Protein AF-A0A952TFK3-F1 (afdb_monomer)

Sequence (343 aa):
MLIKKGKDSRKNGKSVQRYQCKACGQQFTSASLTDNHFHKPELLQEIFLRYTSGYSVSRLSQELGICKNTALSMIEYLADKCRTYHFDLLDSGFLTTDKIHFDEMETFEHSKVYPVSVGIAYDARYKRIIDIRVAEIKIKGALKKKVIADCNGVLPVKIASRPNNSPTMLVELMKSVKKSLIPSGLLFSDDKPAYITVVATCLPPTVRFVQELSKINLKDSKDRQGLGRFRSVCAYLRTYTGTMGRRKLNTAKTMKSLSEHFYLMIARYNKYDLNEVLKHGIVQGDFYEDEWTKRKQLKQLKQLLAVITYPQFLKKQQRIQKLKATWQKKKALLAVSKTKKVA

Radius of gyration: 30.43 Å; Cα contacts (8 Å, |Δi|>4): 439; chains: 1; bounding box: 94×53×99 Å

Solvent-accessible surface area (backbone atoms only — not comparable to full-atom values): 19283 Å² total; per-residue (Å²): 112,76,42,83,66,60,67,46,82,41,98,84,74,53,70,42,55,26,34,27,38,69,88,79,63,53,72,47,36,68,66,71,76,43,95,66,90,49,100,62,62,78,50,53,61,56,49,53,56,44,40,59,62,30,44,41,64,67,56,51,15,65,76,70,73,47,54,54,65,58,52,47,55,51,50,52,51,49,14,51,33,33,42,52,50,49,50,53,36,42,76,72,42,73,57,51,40,55,36,40,37,38,52,72,47,80,52,50,44,83,42,78,71,39,26,26,38,34,41,39,34,32,30,70,76,84,63,34,67,70,49,76,45,70,22,49,34,55,62,58,69,72,62,40,55,49,49,18,63,77,42,83,72,40,63,57,65,81,55,64,69,46,57,72,38,49,67,62,40,50,55,58,50,39,54,53,46,53,56,23,42,44,66,80,14,41,39,36,31,60,70,50,76,69,51,58,59,53,47,66,73,66,42,64,89,62,40,46,75,46,64,46,73,85,79,72,67,76,87,76,61,87,66,79,56,87,56,51,65,59,54,49,51,56,48,48,47,49,65,22,37,35,60,68,41,98,53,93,82,43,86,58,38,46,69,67,50,48,50,37,49,47,28,42,42,40,35,61,69,54,61,56,56,64,68,44,40,73,63,72,78,66,87,91,65,61,64,61,60,54,51,48,50,51,49,50,50,51,50,52,50,50,52,52,48,47,67,64,47,47,61,56,52,50,55,51,50,52,52,52,50,52,50,51,54,53,50,51,52,52,53,50,53,52,51,56,56,54,56,66,73,78,110

Secondary structure (DSSP, 8-state):
-EEEEEEEEPTTS-EEEEEEETTT--EEEGGGSS---SS-TTHHHHHHHHHTTT--HHHHHHHHT--HHHHHHHHHHHHHHHHHHHHHHHHTTTT-EEEEEEEEEEEESSSTTSEEEEEEEEETTTTEEEEEEEEE----HHHHHHHHHHTTTS--HHHHT----HHHHHHHHHHHHHHHEEEEEEEEEES-HHHHHHHHHHS-TTSEEEEEPS---TTT-----TTHHHHHHHHHHHHH-GGGSS-TT----SHHHHHHHHHHHHHHHTT--HHHHHHT------HHHHHHHHHHHHHHHHHHHHHHHHHHHHHHHHHHHHHHHHHHHHHHHHHHHHHTT--

Nearest PDB structures (foldseek):
  6ozp-assembly1_A  TM=4.144E-01  e=1.600E-02  Mus musculus
  4xpu-assembly1_A  TM=3.419E-01  e=4.604E-02  Escherichia coli S88
  4d1q-assembly1_H-2  TM=4.448E-01  e=5.036E-01  Musca domestica
  8sjd-assembly1_D  TM=3.313E-01  e=5.951E-01  Musca domestica
  7o80-assembly1_By  TM=3.166E-01  e=2.987E+00  Oryctolagus cuniculus

Mean predicted aligned error: 12.34 Å

pLDDT: mean 84.86, std 13.65, range [43.62, 98.19]

Foldseek 3Di:
DKDFDDWDQDPVRDTWTWIADPPPRDIDTPVNVPPCVDPCVVCLVVLLVQLLQQDFLVRSCVVVVHDSVVSVVSLLVLLVLLVVVLVVCLQVLVLAAQEKEKDWDWFAQLDPLFIKIKIWIAHPPLGATLDIFIGTAADDDPVQVVCCVVVVNDHPPVRVPIDHCVLVRLLVVLVSVQSHHDLQGEYEYAPDPVVVVSCPVRHDPNYHYDHDYPDDPPPDDPDPPPCPSVVVVVVSCCNRNNLRDPDSPRPPRDSSSSSSSVSSNSCVSLVPDSVCSVVPDDPPDRPSVVVVVVVVVVVVVVVVVCVVCVVVVVVVVVVVVVVVVVVVVVVVVVVVVVVVVVD

Structure (mmCIF, N/CA/C/O backbone):
data_AF-A0A952TFK3-F1
#
_entry.id   AF-A0A952TFK3-F1
#
loop_
_atom_site.group_PDB
_atom_site.id
_atom_site.type_symbol
_atom_site.label_atom_id
_atom_site.label_alt_id
_atom_site.label_comp_id
_atom_site.label_asym_id
_atom_site.label_entity_id
_atom_site.label_seq_id
_atom_site.pdbx_PDB_ins_code
_atom_site.Cartn_x
_atom_site.Cartn_y
_atom_site.Cartn_z
_atom_site.occupancy
_atom_site.B_iso_or_equiv
_atom_site.auth_seq_id
_atom_site.auth_comp_id
_atom_site.auth_asym_id
_atom_site.auth_atom_id
_atom_site.pdbx_PDB_model_num
ATOM 1 N N . MET A 1 1 ? -3.972 -18.186 39.369 1.00 74.44 1 MET A N 1
ATOM 2 C CA . MET A 1 1 ? -4.609 -17.628 40.589 1.00 74.44 1 MET A CA 1
ATOM 3 C C . MET A 1 1 ? -4.256 -16.141 40.699 1.00 74.44 1 MET A C 1
ATOM 5 O O . MET A 1 1 ? -3.098 -15.802 40.473 1.00 74.44 1 MET A O 1
ATOM 9 N N . LEU A 1 2 ? -5.224 -15.263 40.984 1.00 84.25 2 LEU A N 1
ATOM 10 C CA . LEU A 1 2 ? -5.050 -13.798 41.003 1.00 84.25 2 LEU A CA 1
ATOM 11 C C . LEU A 1 2 ? -5.233 -13.242 42.421 1.00 84.25 2 LEU A C 1
ATOM 13 O O . LEU A 1 2 ? -6.122 -13.696 43.136 1.00 84.25 2 LEU A O 1
ATOM 17 N N . ILE A 1 3 ? -4.417 -12.262 42.822 1.00 90.50 3 ILE A N 1
ATOM 18 C CA . ILE A 1 3 ? -4.531 -11.563 44.116 1.00 90.50 3 ILE A CA 1
ATOM 19 C C . ILE A 1 3 ? -5.009 -10.129 43.872 1.00 90.50 3 ILE A C 1
ATOM 21 O O . ILE A 1 3 ? -4.460 -9.440 43.016 1.00 90.50 3 ILE A O 1
ATOM 25 N N . LYS A 1 4 ? -5.999 -9.651 44.633 1.00 90.38 4 LYS A N 1
ATOM 26 C CA . LYS A 1 4 ? -6.399 -8.233 44.639 1.00 90.38 4 LYS A CA 1
ATOM 27 C C . LYS A 1 4 ? -5.351 -7.410 45.408 1.00 90.38 4 LYS A C 1
ATOM 29 O O . LYS A 1 4 ? -5.114 -7.673 46.580 1.00 90.38 4 LYS A O 1
ATOM 34 N N . LYS A 1 5 ? -4.727 -6.420 44.758 1.00 88.25 5 LYS A N 1
ATOM 35 C CA . LYS A 1 5 ? -3.600 -5.611 45.278 1.00 88.25 5 LYS A CA 1
ATOM 36 C C . LYS A 1 5 ? -3.949 -4.114 45.319 1.00 88.25 5 LYS A C 1
ATOM 38 O O . LYS A 1 5 ? -3.259 -3.281 44.744 1.00 88.25 5 LYS A O 1
ATOM 43 N N . GLY A 1 6 ? -5.051 -3.776 45.990 1.00 88.75 6 GLY A N 1
ATOM 44 C CA . GLY A 1 6 ? -5.517 -2.389 46.125 1.00 88.75 6 GLY A CA 1
ATOM 45 C C . GLY A 1 6 ? -6.230 -1.843 44.882 1.00 88.75 6 GLY A C 1
ATOM 46 O O . GLY A 1 6 ? -6.653 -2.605 44.009 1.00 88.75 6 GLY A O 1
ATOM 47 N N . LYS A 1 7 ? -6.417 -0.521 44.819 1.00 88.31 7 LYS A N 1
ATOM 48 C CA . LYS A 1 7 ? -7.130 0.160 43.729 1.00 88.31 7 LYS A CA 1
ATOM 49 C C . LYS A 1 7 ? -6.327 1.349 43.205 1.00 88.31 7 LYS A C 1
ATOM 51 O O . LYS A 1 7 ? -5.676 2.035 43.982 1.00 88.31 7 LYS A O 1
ATOM 56 N N . ASP A 1 8 ? -6.438 1.601 41.907 1.00 82.81 8 ASP A N 1
ATOM 57 C CA . ASP A 1 8 ? -5.878 2.769 41.232 1.00 82.81 8 ASP A CA 1
ATOM 58 C C . ASP A 1 8 ? -6.927 3.859 41.048 1.00 82.81 8 ASP A C 1
ATOM 60 O O . ASP A 1 8 ? -8.019 3.599 40.536 1.00 82.81 8 ASP A O 1
ATOM 64 N N . SER A 1 9 ? -6.582 5.091 41.417 1.00 84.44 9 SER A N 1
ATOM 65 C CA . SER A 1 9 ? -7.420 6.265 41.175 1.00 84.44 9 SER A CA 1
ATOM 66 C C . SER A 1 9 ? -7.264 6.739 39.732 1.00 84.44 9 SER A C 1
ATOM 68 O O . SER A 1 9 ? -6.170 7.081 39.285 1.00 84.44 9 SER A O 1
ATOM 70 N N . ARG A 1 10 ? -8.365 6.767 38.975 1.00 76.81 10 ARG A N 1
ATOM 71 C CA . ARG A 1 10 ? -8.397 7.322 37.614 1.00 76.81 10 ARG A CA 1
ATOM 72 C C . ARG A 1 10 ? -8.757 8.808 37.649 1.00 76.81 10 ARG A C 1
ATOM 74 O O . ARG A 1 10 ? -9.452 9.270 38.548 1.00 76.81 10 ARG A O 1
ATOM 81 N N . LYS A 1 11 ? -8.387 9.537 36.589 1.00 73.56 11 LYS A N 1
ATOM 82 C CA . LYS A 1 11 ? -8.756 10.956 36.391 1.00 73.56 11 LYS A CA 1
ATOM 83 C C . LYS A 1 11 ? -10.270 11.221 36.384 1.00 73.56 11 LYS A C 1
ATOM 85 O O . LYS A 1 11 ? -10.680 12.343 36.627 1.00 73.56 11 LYS A O 1
ATOM 90 N N . ASN A 1 12 ? -11.096 10.207 36.118 1.00 76.56 12 ASN A N 1
ATOM 91 C CA . ASN A 1 12 ? -12.560 10.302 36.168 1.00 76.56 12 ASN A CA 1
ATOM 92 C C . ASN A 1 12 ? -13.145 10.009 37.568 1.00 76.56 12 ASN A C 1
ATOM 94 O O . ASN A 1 12 ? -14.342 9.757 37.680 1.00 76.56 12 ASN A O 1
ATOM 98 N N . GLY A 1 13 ? -12.310 9.956 38.613 1.00 77.44 13 GLY A N 1
ATOM 99 C CA . GLY A 1 13 ? -12.714 9.718 40.004 1.00 77.44 13 GLY A CA 1
ATOM 100 C C . GLY A 1 13 ? -13.094 8.270 40.330 1.00 77.44 13 GLY A C 1
ATOM 101 O O . GLY A 1 13 ? -13.250 7.922 41.497 1.00 77.44 13 GLY A O 1
ATOM 102 N N . LYS A 1 14 ? -13.213 7.390 39.328 1.00 80.62 14 LYS A N 1
ATOM 103 C CA . LYS A 1 14 ? -13.548 5.980 39.545 1.00 80.62 14 LYS A CA 1
ATOM 104 C C . LYS A 1 14 ? -12.290 5.188 39.890 1.00 80.62 14 LYS A C 1
ATOM 106 O O . LYS A 1 14 ? -11.293 5.232 39.169 1.00 80.62 14 LYS A O 1
ATOM 111 N N . SER A 1 15 ? -12.344 4.436 40.985 1.00 85.62 15 SER A N 1
ATOM 112 C CA . SER A 1 15 ? -11.255 3.542 41.375 1.00 85.62 15 SER A CA 1
ATOM 113 C C . SER A 1 15 ? -11.312 2.240 40.567 1.00 85.62 15 SER A C 1
ATOM 115 O O . SER A 1 15 ? -12.378 1.649 40.395 1.00 85.62 15 SER A O 1
ATOM 117 N N . VAL A 1 16 ? -10.169 1.791 40.046 1.00 84.62 16 VAL A N 1
ATOM 118 C CA . VAL A 1 16 ? -10.054 0.544 39.274 1.00 84.62 16 VAL A CA 1
ATOM 119 C C . VAL A 1 16 ? -9.281 -0.478 40.094 1.00 84.62 16 VAL A C 1
ATOM 121 O O . VAL A 1 16 ? -8.222 -0.178 40.635 1.00 84.62 16 VAL A O 1
ATOM 124 N N . GLN A 1 17 ? -9.806 -1.698 40.195 1.00 88.44 17 GLN A N 1
ATOM 125 C CA . GLN A 1 17 ? -9.167 -2.770 40.954 1.00 88.44 17 GLN A CA 1
ATOM 126 C C . GLN A 1 17 ? -7.845 -3.195 40.300 1.00 88.44 17 GLN A C 1
ATOM 128 O O . GLN A 1 17 ? -7.819 -3.527 39.109 1.00 88.44 17 GLN A O 1
ATOM 133 N N . ARG A 1 18 ? -6.769 -3.237 41.096 1.00 89.31 18 ARG A N 1
ATOM 134 C CA . ARG A 1 18 ? -5.482 -3.810 40.696 1.00 89.31 18 ARG A CA 1
ATOM 135 C C . ARG A 1 18 ? -5.411 -5.280 41.109 1.00 89.31 18 ARG A C 1
ATOM 137 O O . ARG A 1 18 ? -5.851 -5.663 42.200 1.00 89.31 18 ARG A O 1
ATOM 144 N N . TYR A 1 19 ? -4.854 -6.096 40.232 1.00 90.06 19 TYR A N 1
ATOM 145 C CA . TYR A 1 19 ? -4.633 -7.525 40.378 1.00 90.06 19 TYR A CA 1
ATOM 146 C C . TYR A 1 19 ? -3.144 -7.828 40.245 1.00 90.06 19 TYR A C 1
ATOM 148 O O . TYR A 1 19 ? -2.418 -7.109 39.564 1.00 90.06 19 TYR A O 1
ATOM 156 N N . GLN A 1 20 ? -2.693 -8.903 40.881 1.00 89.50 20 GLN A N 1
ATOM 157 C CA . GLN A 1 20 ? -1.355 -9.448 40.714 1.00 89.50 20 GLN A CA 1
ATOM 158 C C . GLN A 1 20 ? -1.452 -10.928 40.349 1.00 89.50 20 GLN A C 1
ATOM 160 O O . GLN A 1 20 ? -2.167 -11.695 41.004 1.00 89.50 20 GLN A O 1
ATOM 165 N N . CYS A 1 21 ? -0.737 -11.331 39.301 1.00 86.31 21 CYS A N 1
ATOM 166 C CA . CYS A 1 21 ? -0.617 -12.735 38.935 1.00 86.31 21 CYS A CA 1
ATOM 167 C C . CYS A 1 21 ? 0.275 -13.462 39.949 1.00 86.31 21 CYS A C 1
ATOM 169 O O . CYS A 1 21 ? 1.407 -13.039 40.176 1.00 86.31 21 CYS A O 1
ATOM 171 N N . LYS A 1 22 ? -0.196 -14.574 40.534 1.00 88.12 22 LYS A N 1
ATOM 172 C CA . LYS A 1 22 ? 0.637 -15.375 41.452 1.00 88.12 22 LYS A CA 1
ATOM 173 C C . LYS A 1 22 ? 1.822 -16.064 40.764 1.00 88.12 22 LYS A C 1
ATOM 175 O O . LYS A 1 22 ? 2.800 -16.343 41.437 1.00 88.12 22 LYS A O 1
ATOM 180 N N . ALA A 1 23 ? 1.729 -16.348 39.463 1.00 86.25 23 ALA A N 1
ATOM 181 C CA . ALA A 1 23 ? 2.760 -17.095 38.740 1.00 86.25 23 ALA A CA 1
ATOM 182 C C . ALA A 1 23 ? 3.939 -16.209 38.308 1.00 86.25 23 ALA A C 1
ATOM 184 O O . ALA A 1 23 ? 5.086 -16.577 38.514 1.00 86.25 23 ALA A O 1
ATOM 185 N N . CYS A 1 24 ? 3.663 -15.033 37.733 1.00 88.50 24 CYS A N 1
ATOM 186 C CA . CYS A 1 24 ? 4.704 -14.135 37.214 1.00 88.50 24 CYS A CA 1
ATOM 187 C C . CYS A 1 24 ? 4.912 -12.864 38.050 1.00 88.50 24 CYS A C 1
ATOM 189 O O . CYS A 1 24 ? 5.766 -12.047 37.724 1.00 88.50 24 CYS A O 1
ATOM 191 N N . GLY A 1 25 ? 4.100 -12.632 39.086 1.00 87.06 25 GLY A N 1
ATOM 192 C CA . GLY A 1 25 ? 4.200 -11.451 39.945 1.00 87.06 25 GLY A CA 1
ATOM 193 C C . GLY A 1 25 ? 3.794 -10.123 39.292 1.00 87.06 25 GLY A C 1
ATOM 194 O O . GLY A 1 25 ? 3.699 -9.126 40.011 1.00 87.06 25 GLY A O 1
ATOM 195 N N . GLN A 1 26 ? 3.509 -10.084 37.984 1.00 85.31 26 GLN A N 1
ATOM 196 C CA . GLN A 1 26 ? 3.078 -8.865 37.294 1.00 85.31 26 GLN A CA 1
ATOM 197 C C . GLN A 1 26 ? 1.740 -8.351 37.825 1.00 85.31 26 GLN A C 1
ATOM 199 O O . GLN A 1 26 ? 0.819 -9.118 38.128 1.00 85.31 26 GLN A O 1
ATOM 204 N N . GLN A 1 27 ? 1.645 -7.024 37.906 1.00 86.88 27 GLN A N 1
ATOM 205 C CA . GLN A 1 27 ? 0.438 -6.313 38.295 1.00 86.88 27 GLN A CA 1
ATOM 206 C C . GLN A 1 27 ? -0.301 -5.807 37.058 1.00 86.88 27 GLN A C 1
ATOM 208 O O . GLN A 1 27 ? 0.312 -5.303 36.122 1.00 86.88 27 GLN A O 1
ATOM 213 N N . PHE A 1 28 ? -1.622 -5.909 37.073 1.00 83.62 28 PHE A N 1
ATOM 214 C CA . PHE A 1 28 ? -2.489 -5.414 36.010 1.00 83.62 28 PHE A CA 1
ATOM 215 C C . PHE A 1 28 ? -3.813 -4.929 36.600 1.00 83.62 28 PHE A C 1
ATOM 217 O O . PHE A 1 28 ? -4.142 -5.217 37.747 1.00 83.62 28 PHE A O 1
ATOM 224 N N . THR A 1 29 ? -4.592 -4.171 35.841 1.00 81.06 29 THR A N 1
ATOM 225 C CA . THR A 1 29 ? -5.924 -3.713 36.268 1.00 81.06 29 THR A CA 1
ATOM 226 C C . THR A 1 29 ? -7.007 -4.393 35.439 1.00 81.06 29 THR A C 1
ATOM 228 O O . THR A 1 29 ? -6.712 -4.928 34.374 1.00 81.06 29 THR A O 1
ATOM 231 N N . SER A 1 30 ? -8.274 -4.356 35.865 1.00 70.75 30 SER A N 1
ATOM 232 C CA . SER A 1 30 ? -9.374 -4.841 35.006 1.00 70.75 30 SER A CA 1
ATOM 233 C C . SER A 1 30 ? -9.410 -4.130 33.648 1.00 70.75 30 SER A C 1
ATOM 235 O O . SER A 1 30 ? -9.742 -4.738 32.640 1.00 70.75 30 SER A O 1
ATOM 237 N N . ALA A 1 31 ? -8.988 -2.866 33.598 1.00 64.50 31 ALA A N 1
ATOM 238 C CA . ALA A 1 31 ? -8.851 -2.111 32.357 1.00 64.50 31 ALA A CA 1
ATOM 239 C C . ALA A 1 31 ? -7.653 -2.549 31.494 1.00 64.50 31 ALA A C 1
ATOM 241 O O . ALA A 1 31 ? -7.637 -2.272 30.303 1.00 64.50 31 ALA A O 1
ATOM 242 N N . SER A 1 32 ? -6.656 -3.220 32.075 1.00 64.94 32 SER A N 1
ATOM 243 C CA . SER A 1 32 ? -5.553 -3.840 31.328 1.00 64.94 32 SER A CA 1
ATOM 244 C C . SER A 1 32 ? -6.000 -5.109 30.594 1.00 64.94 32 SER A C 1
ATOM 246 O O . SER A 1 32 ? -5.302 -5.562 29.698 1.00 64.94 32 SER A O 1
ATOM 248 N N . LEU A 1 33 ? -7.144 -5.685 30.986 1.00 61.47 33 LEU A N 1
ATOM 249 C CA . LEU A 1 33 ? -7.761 -6.841 30.327 1.00 61.47 33 LEU A CA 1
ATOM 250 C C . LEU A 1 33 ? -8.730 -6.434 29.207 1.00 61.47 33 LEU A C 1
ATOM 252 O O . LEU A 1 33 ? -9.132 -7.273 28.410 1.00 61.47 33 LEU A O 1
ATOM 256 N N . THR A 1 34 ? -9.131 -5.163 29.159 1.00 58.91 34 THR A N 1
ATOM 257 C CA . THR A 1 34 ? -9.926 -4.601 28.063 1.00 58.91 34 THR A CA 1
ATOM 258 C C . THR A 1 34 ? -8.989 -3.975 27.040 1.00 58.91 34 THR A C 1
ATOM 260 O O . THR A 1 34 ? -8.149 -3.164 27.432 1.00 58.91 34 THR A O 1
ATOM 263 N N . ASP A 1 35 ? -9.147 -4.296 25.753 1.00 58.50 35 ASP A N 1
ATOM 264 C CA . ASP A 1 35 ? -8.352 -3.712 24.660 1.00 58.50 35 ASP A CA 1
ATOM 265 C C . ASP A 1 35 ? -8.769 -2.246 24.408 1.00 58.50 35 ASP A C 1
ATOM 267 O O . ASP A 1 35 ? -9.447 -1.901 23.445 1.00 58.50 35 ASP A O 1
ATOM 271 N N . ASN A 1 36 ? -8.427 -1.370 25.353 1.00 64.62 36 AS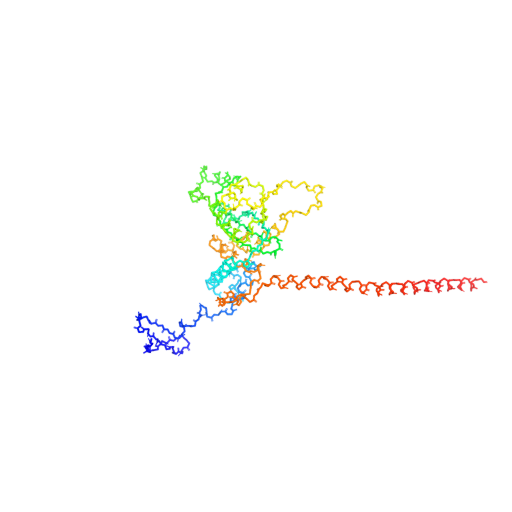N A N 1
ATOM 272 C CA . ASN A 1 36 ? -8.742 0.057 25.345 1.00 64.62 36 ASN A CA 1
ATOM 273 C C . ASN A 1 36 ? -7.519 0.858 24.890 1.00 64.62 36 ASN A C 1
ATOM 275 O O . ASN A 1 36 ? -6.997 1.703 25.620 1.00 64.62 36 ASN A O 1
ATOM 279 N N . HIS A 1 37 ? -7.052 0.567 23.674 1.00 73.12 37 HIS A N 1
ATOM 280 C CA . HIS A 1 37 ? -5.879 1.217 23.085 1.00 73.12 37 HIS A CA 1
ATOM 281 C C . HIS A 1 37 ? -6.060 2.740 22.940 1.00 73.12 37 HIS A C 1
ATOM 283 O O . HIS A 1 37 ? -5.104 3.505 23.052 1.00 73.12 37 HIS A O 1
ATOM 289 N N . PHE A 1 38 ? -7.305 3.192 22.749 1.00 81.12 38 PHE A N 1
ATOM 290 C CA . PHE A 1 38 ? -7.665 4.603 22.634 1.00 81.12 38 PHE A CA 1
ATOM 291 C C . PHE A 1 38 ? -8.847 4.952 23.535 1.00 81.12 38 PHE A C 1
ATOM 293 O O . PHE A 1 38 ? -9.734 4.137 23.764 1.00 81.12 38 PHE A O 1
ATOM 300 N N . HIS A 1 39 ? -8.896 6.205 23.994 1.00 80.56 39 HIS A N 1
ATOM 301 C CA . HIS A 1 39 ? -10.047 6.734 24.734 1.00 80.56 39 HIS A CA 1
ATOM 302 C C . HIS A 1 39 ? -11.313 6.876 23.878 1.00 80.56 39 HIS A C 1
ATOM 304 O O . HIS A 1 39 ? -12.404 6.909 24.436 1.00 80.56 39 HIS A O 1
ATOM 310 N N . LYS A 1 40 ? -11.150 6.994 22.554 1.00 83.94 40 LYS A N 1
ATOM 311 C CA . LYS A 1 40 ? -12.222 7.170 21.566 1.00 83.94 40 LYS A CA 1
ATOM 312 C C . LYS A 1 40 ? -12.075 6.166 20.409 1.00 83.94 40 LYS A C 1
ATOM 314 O O . LYS A 1 40 ? -11.717 6.571 19.299 1.00 83.94 40 LYS A O 1
ATOM 319 N N . PRO A 1 41 ? -12.224 4.851 20.657 1.00 85.56 41 PRO A N 1
ATOM 320 C CA . PRO A 1 41 ? -12.033 3.821 19.633 1.00 85.56 41 PRO A CA 1
ATOM 321 C C . PRO A 1 41 ? -13.029 3.941 18.468 1.00 85.56 41 PRO A C 1
ATOM 323 O O . PRO A 1 41 ? -12.710 3.549 17.350 1.00 85.56 41 PRO A O 1
ATOM 326 N N . GLU A 1 42 ? -14.193 4.553 18.682 1.00 86.19 42 GLU A N 1
ATOM 327 C CA . GLU A 1 42 ? -15.194 4.832 17.650 1.00 86.19 42 GLU A CA 1
ATOM 328 C C . GLU A 1 42 ? -14.657 5.705 16.502 1.00 86.19 42 GLU A C 1
ATOM 330 O O . GLU A 1 42 ? -15.114 5.594 15.366 1.00 86.19 42 GLU A O 1
ATOM 335 N N . LEU A 1 43 ? -13.633 6.530 16.758 1.00 91.75 43 LEU A N 1
ATOM 336 C CA . LEU A 1 43 ? -13.023 7.377 15.729 1.00 91.75 43 LEU A CA 1
ATOM 337 C C . LEU A 1 43 ? -12.148 6.593 14.743 1.00 91.75 43 LEU A C 1
ATOM 339 O O . LEU A 1 43 ? -11.802 7.132 13.694 1.00 91.75 43 LEU A O 1
ATOM 343 N N . LEU A 1 44 ? -11.791 5.338 15.039 1.00 92.44 44 LEU A N 1
ATOM 344 C CA . LEU A 1 44 ? -10.964 4.510 14.154 1.00 92.44 44 LEU A CA 1
ATOM 345 C C . LEU A 1 44 ? -11.608 4.341 12.771 1.00 92.44 44 LEU A C 1
ATOM 347 O O . LEU A 1 44 ? -10.920 4.444 11.756 1.00 92.44 44 LEU A O 1
ATOM 351 N N . GLN A 1 45 ? -12.929 4.158 12.716 1.00 92.31 45 GLN A N 1
ATOM 352 C CA . GLN A 1 45 ? -13.653 4.013 11.453 1.00 92.31 45 GLN A CA 1
ATOM 353 C C . GLN A 1 45 ? -13.633 5.304 10.626 1.00 92.31 45 GLN A C 1
ATOM 355 O O . GLN A 1 45 ? -13.348 5.274 9.428 1.00 92.31 45 GLN A O 1
ATOM 360 N N . GLU A 1 46 ? -13.872 6.447 11.267 1.00 94.50 46 GLU A N 1
ATOM 361 C CA . GLU A 1 46 ? -13.823 7.757 10.611 1.00 94.50 46 GLU A CA 1
ATOM 362 C C . GLU A 1 46 ? -12.415 8.094 10.114 1.00 94.50 46 GLU A C 1
ATOM 364 O O . GLU A 1 46 ? -12.247 8.561 8.985 1.00 94.50 46 GLU A O 1
ATOM 369 N N . ILE A 1 47 ? -11.388 7.810 10.922 1.00 94.75 47 ILE A N 1
ATOM 370 C CA . ILE A 1 47 ? -9.986 7.992 10.533 1.00 94.75 47 ILE A CA 1
ATOM 371 C C . ILE A 1 47 ? -9.661 7.120 9.324 1.00 94.75 47 ILE A C 1
ATOM 373 O O . ILE A 1 47 ? -9.130 7.639 8.343 1.00 94.75 47 ILE A O 1
ATOM 377 N N . PHE A 1 48 ? -10.017 5.833 9.355 1.00 95.94 48 PHE A N 1
ATOM 378 C CA . PHE A 1 48 ? -9.796 4.917 8.239 1.00 95.94 48 PHE A CA 1
ATOM 379 C C . PHE A 1 48 ? -10.423 5.446 6.943 1.00 95.94 48 PHE A C 1
ATOM 381 O O . PHE A 1 48 ? -9.736 5.585 5.928 1.00 95.94 48 PHE A O 1
ATOM 388 N N . LEU A 1 49 ? -11.712 5.801 6.979 1.00 94.94 49 LEU A N 1
ATOM 389 C CA . LEU A 1 49 ? -12.453 6.268 5.806 1.00 94.94 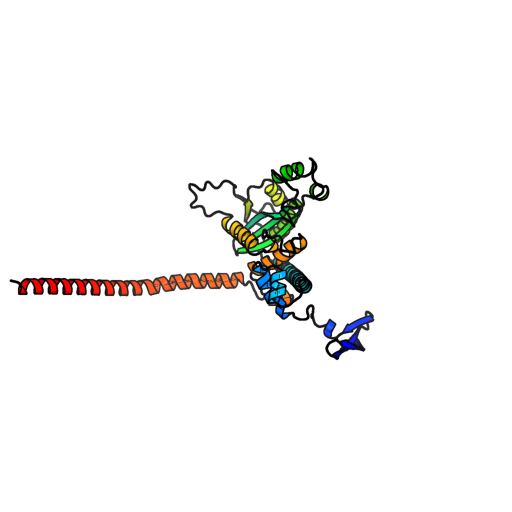49 LEU A CA 1
ATOM 390 C C . LEU A 1 49 ? -11.900 7.580 5.250 1.00 94.94 49 LEU A C 1
ATOM 392 O O . LEU A 1 49 ? -11.665 7.691 4.045 1.00 94.94 49 LEU A O 1
ATOM 396 N N . ARG A 1 50 ? -11.684 8.581 6.106 1.00 94.25 50 ARG A N 1
ATOM 397 C CA . ARG A 1 50 ? -11.242 9.910 5.670 1.00 94.25 50 ARG A CA 1
ATOM 398 C C . ARG A 1 50 ? -9.785 9.890 5.214 1.00 94.25 50 ARG A C 1
ATOM 400 O O . ARG A 1 50 ? -9.472 10.456 4.166 1.00 94.25 50 ARG A O 1
ATOM 407 N N . TYR A 1 51 ? -8.897 9.206 5.940 1.00 92.81 51 TYR A N 1
ATOM 408 C CA . TYR A 1 51 ? -7.477 9.142 5.585 1.00 92.81 51 TYR A CA 1
ATOM 409 C C . TYR A 1 51 ? -7.260 8.447 4.237 1.00 92.81 51 TYR A C 1
ATOM 411 O O . TYR A 1 51 ? -6.607 9.014 3.362 1.00 92.81 51 TYR A O 1
ATOM 419 N N . THR A 1 52 ? -7.925 7.304 4.017 1.00 93.69 52 THR A N 1
ATOM 420 C CA . THR A 1 52 ? -7.916 6.584 2.726 1.00 93.69 52 THR A CA 1
ATOM 421 C C . THR A 1 52 ? -8.716 7.286 1.621 1.00 93.69 52 THR A C 1
ATOM 423 O O . THR A 1 52 ? -8.750 6.816 0.488 1.00 93.69 52 THR A O 1
ATOM 426 N N . SER A 1 53 ? -9.344 8.428 1.920 1.00 91.88 53 SER A N 1
ATOM 427 C CA . SER A 1 53 ? -9.992 9.315 0.945 1.00 91.88 53 SER A CA 1
ATOM 428 C C . SER A 1 53 ? -9.137 10.544 0.600 1.00 91.88 53 SER A C 1
ATOM 430 O O . SER A 1 53 ? -9.624 11.476 -0.038 1.00 91.88 53 SER A O 1
ATOM 432 N N . GLY A 1 54 ? -7.860 10.569 1.000 1.00 88.69 54 GLY A N 1
ATOM 433 C CA . GLY A 1 54 ? -6.918 11.641 0.663 1.00 88.69 54 GLY A CA 1
ATOM 434 C C . GLY A 1 54 ? -6.827 12.771 1.687 1.00 88.69 54 GLY A C 1
ATOM 435 O O . GLY A 1 54 ? -6.201 13.799 1.407 1.00 88.69 54 GLY A O 1
ATOM 436 N N . TYR A 1 55 ? -7.412 12.606 2.876 1.00 89.94 55 TYR A N 1
ATOM 437 C CA . TYR A 1 55 ? -7.302 13.607 3.933 1.00 89.94 55 TYR A CA 1
ATOM 438 C C . TYR A 1 55 ? -5.871 13.722 4.462 1.00 89.94 55 TYR A C 1
ATOM 440 O O . TYR A 1 55 ? -5.140 12.741 4.603 1.00 89.94 55 TYR A O 1
ATOM 448 N N . SER A 1 56 ? -5.474 14.944 4.822 1.00 87.31 56 SER A N 1
ATOM 449 C CA . SER A 1 56 ? -4.254 15.156 5.599 1.00 87.31 56 SER A CA 1
ATOM 450 C C . SER A 1 56 ? -4.517 14.895 7.082 1.00 87.31 56 SER A C 1
ATOM 452 O O . SER A 1 56 ? -5.620 15.122 7.580 1.00 87.31 56 SER A O 1
ATOM 454 N N . VAL A 1 57 ? -3.476 14.506 7.822 1.00 89.44 57 VAL A N 1
ATOM 455 C CA . VAL A 1 57 ? -3.542 14.339 9.287 1.00 89.44 57 VAL A CA 1
ATOM 456 C C . VAL A 1 57 ? -4.014 15.623 9.973 1.00 89.44 57 VAL A C 1
ATOM 458 O O . VAL A 1 57 ? -4.797 15.578 10.918 1.00 89.44 57 VAL A O 1
ATOM 461 N N . SER A 1 58 ? -3.593 16.786 9.463 1.00 88.94 58 SER A N 1
ATOM 462 C CA . SER A 1 58 ? -4.048 18.082 9.977 1.00 88.94 58 SER A CA 1
ATOM 463 C C . SER A 1 58 ? -5.554 18.273 9.791 1.00 88.94 58 SER A C 1
ATOM 465 O O . SER A 1 58 ? -6.217 18.720 10.721 1.00 88.94 58 SER A O 1
ATOM 467 N N . ARG A 1 59 ? -6.100 17.900 8.625 1.00 90.56 59 ARG A N 1
ATOM 468 C CA . ARG A 1 59 ? -7.537 18.003 8.355 1.00 90.56 59 ARG A CA 1
ATOM 469 C C . ARG A 1 59 ? -8.344 17.025 9.208 1.00 90.56 59 ARG A C 1
ATOM 471 O O . ARG A 1 59 ? -9.350 17.433 9.774 1.00 90.56 59 ARG A O 1
ATOM 478 N N . LEU A 1 60 ? -7.869 15.785 9.356 1.00 92.44 60 LEU A N 1
ATOM 479 C CA . LEU A 1 60 ? -8.465 14.798 10.267 1.00 92.44 60 LEU A CA 1
ATOM 480 C C . LEU A 1 60 ? -8.548 15.334 11.695 1.00 92.44 60 LEU A C 1
ATOM 482 O O . LEU A 1 60 ? -9.597 15.274 12.320 1.00 92.44 60 LEU A O 1
ATOM 486 N N . SER A 1 61 ? -7.447 15.903 12.182 1.00 92.69 61 SER A N 1
ATOM 487 C CA . SER A 1 61 ? -7.350 16.444 13.541 1.00 92.69 61 SER A CA 1
ATOM 488 C C . SER A 1 61 ? -8.345 17.580 13.779 1.00 92.69 61 SER A C 1
ATOM 490 O O . SER A 1 61 ? -9.020 17.604 14.802 1.00 92.69 61 SER A O 1
ATOM 492 N N . GLN A 1 62 ? -8.463 18.497 12.812 1.00 93.56 62 GLN A N 1
ATOM 493 C CA . GLN A 1 62 ? -9.399 19.620 12.876 1.00 93.56 62 GLN A CA 1
ATOM 494 C C . GLN A 1 62 ? -10.859 19.160 12.861 1.00 93.56 62 GLN A C 1
ATOM 496 O O . GLN A 1 62 ? -11.643 19.625 13.678 1.00 93.56 62 GLN A O 1
ATOM 501 N N . GLU A 1 63 ? -11.228 18.252 11.954 1.00 95.38 63 GLU A N 1
ATOM 502 C CA . GLU A 1 63 ? -12.625 17.822 11.812 1.00 95.38 63 GLU A CA 1
ATOM 503 C C . GLU A 1 63 ? -13.083 16.863 12.914 1.00 95.38 63 GLU A C 1
ATOM 505 O O . GLU A 1 63 ? -14.253 16.883 13.282 1.00 95.38 63 GLU A O 1
ATOM 510 N N . LEU A 1 64 ? -12.183 16.028 13.441 1.00 94.69 64 LEU A N 1
ATOM 511 C CA . LEU A 1 64 ? -12.502 15.067 14.502 1.00 94.69 64 LEU A CA 1
ATOM 512 C C . LEU A 1 64 ? -12.252 15.628 15.912 1.00 94.69 64 LEU A C 1
ATOM 514 O O . LEU A 1 64 ? -12.528 14.947 16.898 1.00 94.69 64 LEU A O 1
ATOM 518 N N . GLY A 1 65 ? -11.714 16.848 16.026 1.00 94.75 65 GLY A N 1
ATOM 519 C CA . GLY A 1 65 ? -11.423 17.484 17.314 1.00 94.75 65 GLY A CA 1
ATOM 520 C C . GLY A 1 65 ? -10.394 16.715 18.151 1.00 94.75 65 GLY A C 1
ATOM 521 O O . GLY A 1 65 ? -10.534 16.620 19.370 1.00 94.75 65 GLY A O 1
ATOM 522 N N . ILE A 1 66 ? -9.379 16.133 17.505 1.00 94.81 66 ILE A N 1
ATOM 523 C CA . ILE A 1 66 ? -8.292 15.384 18.158 1.00 94.81 66 ILE A CA 1
ATOM 524 C C . ILE A 1 66 ? -6.939 16.015 17.846 1.00 94.81 66 ILE A C 1
ATOM 526 O O . ILE A 1 66 ? -6.776 16.715 16.847 1.00 94.81 66 ILE A O 1
ATOM 530 N N . CYS A 1 67 ? -5.931 15.765 18.682 1.00 92.94 67 CYS A N 1
ATOM 531 C CA . CYS A 1 67 ? -4.586 16.238 18.380 1.00 92.94 67 CYS A CA 1
ATOM 532 C C . CYS A 1 67 ? -3.950 15.405 17.249 1.00 92.94 67 CYS A C 1
ATOM 534 O O . CYS A 1 67 ? -4.257 14.223 17.068 1.00 92.94 67 CYS A O 1
ATOM 536 N N . LYS A 1 68 ? -3.017 16.014 16.503 1.00 91.50 68 LYS A N 1
ATOM 537 C CA . LYS A 1 68 ? -2.331 15.353 15.376 1.00 91.50 68 LYS A CA 1
ATOM 538 C C . LYS A 1 68 ? -1.596 14.086 15.795 1.00 91.50 68 LYS A C 1
ATOM 540 O O . LYS A 1 68 ? -1.612 13.117 15.048 1.00 91.50 68 LYS A O 1
ATOM 545 N N . ASN A 1 69 ? -0.997 14.084 16.984 1.00 91.56 69 ASN A N 1
ATOM 546 C CA . ASN A 1 69 ? -0.286 12.917 17.501 1.00 91.56 69 ASN A CA 1
ATOM 547 C C . ASN A 1 69 ? -1.250 11.756 17.764 1.00 91.56 69 ASN A C 1
ATOM 549 O O . ASN A 1 69 ? -0.955 10.638 17.368 1.00 91.56 69 ASN A O 1
ATOM 553 N N . THR A 1 70 ? -2.434 12.018 18.327 1.00 92.38 70 THR A N 1
ATOM 554 C CA . THR A 1 70 ? -3.472 10.989 18.487 1.00 92.38 70 THR A CA 1
ATOM 555 C C . THR A 1 70 ? -3.948 10.468 17.136 1.00 92.38 70 THR A C 1
ATOM 557 O O . THR A 1 70 ? -4.043 9.258 16.964 1.00 92.38 70 THR A O 1
ATOM 560 N N . ALA A 1 71 ? -4.184 11.348 16.155 1.00 93.25 71 ALA A N 1
ATOM 561 C CA . ALA A 1 71 ? -4.546 10.920 14.804 1.00 93.25 71 ALA A CA 1
ATOM 562 C C . ALA A 1 71 ? -3.463 10.022 14.176 1.00 93.25 71 ALA A C 1
ATOM 564 O O . ALA A 1 71 ? -3.794 8.996 13.589 1.00 93.25 71 ALA A O 1
ATOM 565 N N . LEU A 1 72 ? -2.179 10.372 14.332 1.00 92.69 72 LEU A N 1
ATOM 566 C CA . LEU A 1 72 ? -1.053 9.556 13.866 1.00 92.69 72 LEU A CA 1
ATOM 567 C C . LEU A 1 72 ? -1.012 8.194 14.559 1.00 92.69 72 LEU A C 1
ATOM 569 O O . LEU A 1 72 ? -0.983 7.186 13.866 1.00 92.69 72 LEU A O 1
ATOM 573 N N . SER A 1 73 ? -1.090 8.144 15.891 1.00 93.00 73 SER A N 1
ATOM 574 C CA . SER A 1 73 ? -1.083 6.874 16.629 1.00 93.00 73 SER A CA 1
ATOM 575 C C . SER A 1 73 ? -2.255 5.966 16.244 1.00 93.00 73 SER A C 1
ATOM 577 O O . SER A 1 73 ? -2.090 4.754 16.152 1.00 93.00 73 SER A O 1
ATOM 579 N N . MET A 1 74 ? -3.434 6.534 15.971 1.00 94.06 74 MET A N 1
ATOM 580 C CA . MET A 1 74 ? -4.590 5.770 15.486 1.00 94.06 74 MET A CA 1
ATOM 581 C C . MET A 1 74 ? -4.387 5.246 14.058 1.00 94.06 74 MET A C 1
ATOM 583 O O . MET A 1 74 ? -4.780 4.119 13.770 1.00 94.06 74 MET A O 1
ATOM 587 N N . ILE A 1 75 ? -3.753 6.025 13.174 1.00 94.75 75 ILE A N 1
ATOM 588 C CA . ILE A 1 75 ? -3.374 5.582 11.821 1.00 94.75 75 ILE A CA 1
ATOM 589 C C . ILE A 1 75 ? -2.351 4.444 11.891 1.00 94.75 75 ILE A C 1
ATOM 591 O O . ILE A 1 75 ? -2.529 3.443 11.204 1.00 94.75 75 ILE A O 1
ATOM 595 N N . GLU A 1 76 ? -1.315 4.575 12.724 1.00 94.00 76 GLU A N 1
ATOM 596 C CA . GLU A 1 76 ? -0.291 3.540 12.923 1.00 94.00 76 GLU A CA 1
ATOM 597 C C . GLU A 1 76 ? -0.918 2.239 13.439 1.00 94.00 76 GLU A C 1
ATOM 599 O O . GLU A 1 76 ? -0.678 1.172 12.876 1.00 94.00 76 GLU A O 1
ATOM 604 N N . TYR A 1 77 ? -1.794 2.331 14.444 1.00 94.19 77 TYR A N 1
ATOM 605 C CA . TYR A 1 77 ? -2.535 1.181 14.964 1.00 94.19 77 TYR A CA 1
ATOM 606 C C . TYR A 1 77 ? -3.405 0.518 13.889 1.00 94.19 77 TYR A C 1
ATOM 608 O O . TYR A 1 77 ? -3.357 -0.698 13.714 1.00 94.19 77 TYR A O 1
ATOM 616 N N . LEU A 1 78 ? -4.181 1.301 13.131 1.00 94.94 78 LEU A N 1
ATOM 617 C CA . LEU A 1 78 ? -5.005 0.774 12.040 1.00 94.94 78 LEU A CA 1
ATOM 618 C C . LEU A 1 78 ? -4.159 0.097 10.963 1.00 94.94 78 LEU A C 1
ATOM 620 O O . LEU A 1 78 ? -4.562 -0.939 10.439 1.00 94.94 78 LEU A O 1
ATOM 624 N N . ALA A 1 79 ? -3.012 0.681 10.621 1.00 96.00 79 ALA A N 1
ATOM 625 C CA . ALA A 1 79 ? -2.124 0.141 9.606 1.00 96.00 79 ALA A CA 1
ATOM 626 C C . ALA A 1 79 ? -1.549 -1.206 10.042 1.00 96.00 79 ALA A C 1
ATOM 628 O O . ALA A 1 79 ? -1.530 -2.134 9.236 1.00 96.00 79 ALA A O 1
ATOM 629 N N . ASP A 1 80 ? -1.153 -1.337 11.310 1.00 94.75 80 ASP A N 1
ATOM 630 C CA . ASP A 1 80 ? -0.681 -2.600 11.879 1.00 94.75 80 ASP A CA 1
ATOM 631 C C . ASP A 1 80 ? -1.775 -3.679 11.872 1.00 94.75 80 ASP A C 1
ATOM 633 O O . ASP A 1 80 ? -1.550 -4.792 11.396 1.00 94.75 80 ASP A O 1
ATOM 637 N N . LYS A 1 81 ? -3.004 -3.333 12.281 1.00 94.00 81 LYS A N 1
ATOM 638 C CA . LYS A 1 81 ? -4.153 -4.252 12.215 1.00 94.00 81 LYS A CA 1
ATOM 639 C C . LYS A 1 81 ? -4.470 -4.683 10.782 1.00 94.00 81 LYS A C 1
ATOM 641 O O . LYS A 1 81 ? -4.602 -5.875 10.516 1.00 94.00 81 LYS A O 1
ATOM 646 N N . CYS A 1 82 ? -4.541 -3.732 9.846 1.00 95.94 82 CYS A N 1
ATOM 647 C CA . CYS A 1 82 ? -4.788 -4.017 8.428 1.00 95.94 82 CYS A CA 1
ATOM 648 C C . CYS A 1 82 ? -3.683 -4.891 7.831 1.00 95.94 82 CYS A C 1
ATOM 650 O O . CYS A 1 82 ? -3.972 -5.787 7.043 1.00 95.94 82 CYS A O 1
ATOM 652 N N . ARG A 1 83 ? -2.426 -4.636 8.206 1.00 96.31 83 ARG A N 1
ATOM 653 C CA . ARG A 1 83 ? -1.268 -5.410 7.769 1.00 96.31 83 ARG A CA 1
ATOM 654 C C . ARG A 1 83 ? -1.353 -6.855 8.248 1.00 96.31 83 ARG A C 1
ATOM 656 O O . ARG A 1 83 ? -1.201 -7.753 7.429 1.00 96.31 83 ARG A O 1
ATOM 663 N N . THR A 1 84 ? -1.594 -7.070 9.539 1.00 94.31 84 THR A N 1
ATOM 664 C CA . THR A 1 84 ? -1.701 -8.413 10.128 1.00 94.31 84 THR A CA 1
ATOM 665 C C . THR A 1 84 ? -2.831 -9.199 9.470 1.00 94.31 84 THR A C 1
ATOM 667 O O . THR A 1 84 ? -2.575 -10.239 8.873 1.00 94.31 84 THR A O 1
ATOM 670 N N . TYR A 1 85 ? -4.038 -8.626 9.427 1.00 93.50 85 TYR A N 1
ATOM 671 C CA . TYR A 1 85 ? -5.193 -9.257 8.784 1.00 93.50 85 TYR A CA 1
ATOM 672 C C . TYR A 1 85 ? -4.940 -9.573 7.298 1.00 93.50 85 TYR A C 1
ATOM 674 O O . TYR A 1 85 ? -5.302 -10.636 6.804 1.00 93.50 85 TYR A O 1
ATOM 682 N N . HIS A 1 86 ? -4.277 -8.672 6.568 1.00 95.75 86 HIS A N 1
ATOM 683 C CA . HIS A 1 86 ? -3.913 -8.910 5.173 1.00 95.75 86 HIS A CA 1
ATOM 684 C C . HIS A 1 86 ? -2.961 -10.103 5.001 1.00 95.75 86 HIS A C 1
ATOM 686 O O . HIS A 1 86 ? -3.154 -10.902 4.083 1.00 95.75 86 HIS A O 1
ATOM 692 N N . PHE A 1 87 ? -1.951 -10.240 5.866 1.00 94.62 87 PHE A N 1
ATOM 693 C CA . PHE A 1 87 ? -1.041 -11.385 5.812 1.00 94.62 87 PHE A CA 1
ATOM 694 C C . PHE A 1 87 ? -1.726 -12.690 6.213 1.00 94.62 87 PHE A C 1
ATOM 696 O O . PHE A 1 87 ? -1.473 -13.697 5.561 1.00 94.62 87 PHE A O 1
ATOM 703 N N . ASP A 1 88 ? -2.662 -12.667 7.161 1.00 90.12 88 ASP A N 1
ATOM 704 C CA . ASP A 1 88 ? -3.478 -13.842 7.489 1.00 90.12 88 ASP A CA 1
ATOM 705 C C . ASP A 1 88 ? -4.315 -14.299 6.274 1.00 90.12 88 ASP A C 1
ATOM 707 O O . ASP A 1 88 ? -4.434 -15.494 5.989 1.00 90.12 88 ASP A O 1
ATOM 711 N N . LEU A 1 89 ? -4.847 -13.358 5.484 1.00 90.25 89 LEU A N 1
ATOM 712 C CA . LEU A 1 89 ? -5.544 -13.663 4.226 1.00 90.25 89 LEU A CA 1
ATOM 713 C C . LEU A 1 89 ? -4.609 -14.175 3.119 1.00 90.25 89 LEU A C 1
ATOM 715 O O . LEU A 1 89 ? -5.005 -15.024 2.318 1.00 90.25 89 LEU A O 1
ATOM 719 N N . LEU A 1 90 ? -3.377 -13.666 3.047 1.00 92.25 90 LEU A N 1
ATOM 720 C CA . LEU A 1 90 ? -2.365 -14.204 2.134 1.00 92.25 90 LEU A CA 1
ATOM 721 C C . LEU A 1 90 ? -1.999 -15.644 2.515 1.00 92.25 90 LEU A C 1
ATOM 723 O O . LEU A 1 90 ? -1.929 -16.505 1.641 1.00 92.25 90 LEU A O 1
ATOM 727 N N . ASP A 1 91 ? -1.792 -15.907 3.805 1.00 90.31 91 ASP A N 1
ATOM 728 C CA . ASP A 1 91 ? -1.308 -17.191 4.320 1.00 90.31 91 ASP A CA 1
ATOM 729 C C . ASP A 1 91 ? -2.394 -18.271 4.338 1.00 90.31 91 ASP A C 1
ATOM 731 O O . ASP A 1 91 ? -2.103 -19.439 4.090 1.00 90.31 91 ASP A O 1
ATOM 735 N N . SER A 1 92 ? -3.656 -17.887 4.538 1.00 87.94 92 SER A N 1
ATOM 736 C CA . SER A 1 92 ? -4.808 -18.792 4.398 1.00 87.94 92 SER A CA 1
ATOM 737 C C . SER A 1 92 ? -5.132 -19.163 2.946 1.00 87.94 92 SER A C 1
ATOM 739 O O . SER A 1 92 ? -5.980 -20.022 2.708 1.00 87.94 92 SER A O 1
ATOM 741 N N . GLY A 1 93 ? -4.490 -18.523 1.962 1.00 88.00 93 GLY A N 1
ATOM 742 C CA . GLY A 1 93 ? -4.759 -18.747 0.542 1.00 88.00 93 GLY A CA 1
ATOM 743 C C . GLY A 1 93 ? -6.024 -18.051 0.030 1.00 88.00 93 GLY A C 1
ATOM 744 O O . GLY A 1 93 ? -6.398 -18.240 -1.127 1.00 88.00 93 GLY A O 1
ATOM 745 N N . PHE A 1 94 ? -6.666 -17.199 0.829 1.00 89.06 94 PHE A N 1
ATOM 746 C CA . PHE A 1 94 ? -7.857 -16.447 0.423 1.00 89.06 94 PHE A CA 1
ATOM 747 C C . PHE A 1 94 ? -7.601 -15.532 -0.790 1.00 89.06 94 PHE A C 1
ATOM 749 O O . PHE A 1 94 ? -8.466 -15.311 -1.641 1.00 89.06 94 PHE A O 1
ATOM 756 N N . LEU A 1 95 ? -6.377 -15.010 -0.907 1.00 93.25 95 LEU A N 1
ATOM 757 C CA . LEU A 1 95 ? -5.958 -14.174 -2.034 1.00 93.25 95 LEU A CA 1
ATOM 758 C C . LEU A 1 95 ? -5.427 -14.972 -3.23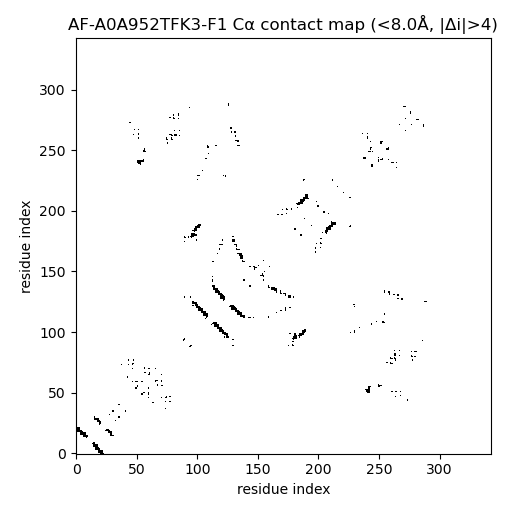8 1.00 93.25 95 LEU A C 1
ATOM 760 O O . LEU A 1 95 ? -4.866 -14.376 -4.159 1.00 93.25 95 LEU A O 1
ATOM 764 N N . THR A 1 96 ? -5.640 -16.292 -3.272 1.00 94.88 96 THR A N 1
ATOM 765 C CA . THR A 1 96 ? -5.213 -17.137 -4.393 1.00 94.88 96 THR A CA 1
ATOM 766 C C . THR A 1 96 ? -5.898 -16.732 -5.704 1.00 94.88 96 THR A C 1
ATOM 768 O O . THR A 1 96 ? -7.106 -16.501 -5.764 1.00 94.88 96 THR A O 1
ATOM 771 N N . THR A 1 97 ? -5.127 -16.655 -6.787 1.00 95.12 97 THR A N 1
ATOM 772 C CA . THR A 1 97 ? -5.585 -16.278 -8.126 1.00 95.12 97 THR A CA 1
ATOM 773 C C . THR A 1 97 ? -4.732 -16.931 -9.217 1.00 95.12 97 THR A C 1
ATOM 775 O O . THR A 1 97 ? -3.616 -17.399 -8.993 1.00 95.12 97 THR A O 1
ATOM 778 N N . ASP A 1 98 ? -5.263 -16.951 -10.435 1.00 94.75 98 ASP A N 1
ATOM 779 C CA . ASP A 1 98 ? -4.585 -17.431 -11.638 1.00 94.75 98 ASP A CA 1
ATOM 780 C C . ASP A 1 98 ? -3.901 -16.316 -12.434 1.00 94.75 98 ASP A C 1
ATOM 782 O O . ASP A 1 98 ? -3.152 -16.613 -13.364 1.00 94.75 98 ASP A O 1
ATOM 786 N N . LYS A 1 99 ? -4.156 -15.041 -12.107 1.00 95.00 99 LYS A N 1
ATOM 787 C CA . LYS A 1 99 ? -3.676 -13.916 -12.910 1.00 95.00 99 LYS A CA 1
ATOM 788 C C . LYS A 1 99 ? -3.286 -12.703 -12.074 1.00 95.00 99 LYS A C 1
ATOM 790 O O . LYS A 1 99 ? -4.146 -11.981 -11.565 1.00 95.00 99 LYS A O 1
ATOM 795 N N . ILE A 1 100 ? -1.987 -12.406 -12.048 1.00 96.50 100 ILE A N 1
ATOM 796 C CA . ILE A 1 100 ? -1.420 -11.248 -11.346 1.00 96.50 100 ILE A CA 1
ATOM 797 C C . ILE A 1 100 ? -0.730 -10.315 -12.336 1.00 96.50 100 ILE A C 1
ATOM 799 O O . ILE A 1 100 ? -0.035 -10.744 -13.252 1.00 96.50 100 ILE A O 1
ATOM 803 N N . HIS A 1 101 ? -0.928 -9.016 -12.149 1.00 95.75 101 HIS A N 1
ATOM 804 C CA . HIS A 1 101 ? -0.150 -7.961 -12.782 1.00 95.75 101 HIS A CA 1
ATOM 805 C C . HIS A 1 101 ? 0.736 -7.318 -11.722 1.00 95.75 101 HIS A C 1
ATOM 807 O O . HIS A 1 101 ? 0.248 -7.022 -10.629 1.00 95.75 101 HIS A O 1
ATOM 813 N N . PHE A 1 102 ? 1.999 -7.058 -12.033 1.00 95.69 102 PHE A N 1
ATOM 814 C CA . PHE A 1 102 ? 2.873 -6.313 -11.140 1.00 95.69 102 PHE A CA 1
ATOM 815 C C . PHE A 1 102 ? 3.720 -5.293 -11.891 1.00 95.69 102 PHE A C 1
ATOM 817 O O . PHE A 1 102 ? 4.079 -5.492 -13.049 1.00 95.69 102 PHE A O 1
ATOM 824 N N . ASP A 1 103 ? 4.026 -4.193 -11.215 1.00 94.44 103 ASP A N 1
ATOM 825 C CA . ASP A 1 103 ? 4.950 -3.171 -11.698 1.00 94.44 103 ASP A CA 1
ATOM 826 C C . ASP A 1 103 ? 5.379 -2.265 -10.535 1.00 94.44 103 ASP A C 1
ATOM 828 O O . ASP A 1 103 ? 4.836 -2.334 -9.427 1.00 94.44 103 ASP A O 1
ATOM 832 N N . GLU A 1 104 ? 6.326 -1.376 -10.803 1.00 92.94 104 GLU A N 1
ATOM 833 C CA . GLU A 1 104 ? 6.774 -0.335 -9.894 1.00 92.94 104 GLU A CA 1
ATOM 834 C C . GLU A 1 104 ? 6.244 1.037 -10.324 1.00 92.94 104 GLU A C 1
ATOM 836 O O . GLU A 1 104 ? 6.229 1.402 -11.497 1.00 92.94 104 GLU A O 1
ATOM 841 N N . MET A 1 105 ? 5.866 1.861 -9.353 1.00 90.94 105 MET A N 1
ATOM 842 C CA . MET A 1 105 ? 5.671 3.291 -9.562 1.00 90.94 105 MET A CA 1
ATOM 843 C C . MET A 1 105 ? 6.677 4.099 -8.749 1.00 90.94 105 MET A C 1
ATOM 845 O O . MET A 1 105 ? 7.034 3.734 -7.634 1.00 90.94 105 MET A O 1
ATOM 849 N N . GLU A 1 106 ? 7.085 5.253 -9.269 1.00 90.12 106 GLU A N 1
ATOM 850 C CA . GLU A 1 106 ? 7.965 6.164 -8.538 1.00 90.12 106 GLU A CA 1
ATOM 851 C C . GLU A 1 106 ? 7.174 7.258 -7.812 1.00 90.12 106 GLU A C 1
ATOM 853 O O . GLU A 1 106 ? 6.264 7.891 -8.360 1.00 90.12 106 GLU A O 1
ATOM 858 N N . THR A 1 107 ? 7.565 7.503 -6.565 1.00 89.50 107 THR A N 1
ATOM 859 C CA . THR A 1 107 ? 7.140 8.624 -5.725 1.00 89.50 107 THR A CA 1
ATOM 860 C C . THR A 1 107 ? 8.361 9.203 -5.006 1.00 89.50 107 THR A C 1
ATOM 862 O O . THR A 1 107 ? 9.501 8.970 -5.411 1.00 89.50 107 THR A O 1
ATOM 865 N N . PHE A 1 108 ? 8.158 10.026 -3.982 1.00 88.50 108 PHE A N 1
ATOM 866 C CA . PHE A 1 108 ? 9.250 10.665 -3.262 1.00 88.50 108 PHE A CA 1
ATOM 867 C C . PHE A 1 108 ? 8.928 10.911 -1.788 1.00 88.50 108 PHE A C 1
ATOM 869 O O . PHE A 1 108 ? 7.793 11.221 -1.415 1.00 88.50 108 PHE A O 1
ATOM 876 N N . GLU A 1 109 ? 9.969 10.837 -0.970 1.00 87.44 109 GLU A N 1
ATOM 877 C CA . GLU A 1 109 ? 9.953 11.151 0.452 1.00 87.44 109 GLU A CA 1
ATOM 878 C C . GLU A 1 109 ? 10.302 12.632 0.642 1.00 87.44 109 GLU A C 1
ATOM 880 O O . GLU A 1 109 ? 11.391 13.066 0.293 1.00 87.44 109 GLU A O 1
ATOM 885 N N . HIS A 1 110 ? 9.382 13.448 1.156 1.00 82.00 110 HIS A N 1
ATOM 886 C CA . HIS A 1 110 ? 9.503 14.914 1.285 1.00 82.00 110 HIS A CA 1
ATOM 887 C C . HIS A 1 110 ? 9.729 15.715 -0.022 1.00 82.00 110 HIS A C 1
ATOM 889 O O . HIS A 1 110 ? 8.938 16.605 -0.336 1.00 82.00 110 HIS A O 1
ATOM 895 N N . SER A 1 111 ? 10.769 15.415 -0.803 1.00 85.00 111 SER A N 1
ATOM 896 C CA . SER A 1 111 ? 11.184 16.101 -2.029 1.00 85.00 111 SER A CA 1
ATOM 897 C C . SER A 1 111 ? 11.614 15.106 -3.107 1.00 85.00 111 SER A C 1
ATOM 899 O O . SER A 1 111 ? 12.097 14.023 -2.801 1.00 85.00 111 SER A O 1
ATOM 901 N N . LYS A 1 112 ? 11.520 15.502 -4.384 1.00 86.94 112 LYS A N 1
ATOM 902 C CA . LYS A 1 112 ? 11.892 14.670 -5.547 1.00 86.94 112 LYS A CA 1
ATOM 903 C C . LYS A 1 112 ? 13.341 14.166 -5.520 1.00 86.94 112 LYS A C 1
ATOM 905 O O . LYS A 1 112 ? 13.663 13.229 -6.240 1.00 86.94 112 LYS A O 1
ATOM 910 N N . VAL A 1 113 ? 14.207 14.808 -4.738 1.00 90.00 113 VAL A N 1
ATOM 911 C CA . VAL A 1 113 ? 15.610 14.401 -4.572 1.00 90.00 113 VAL A CA 1
ATOM 912 C C . VAL A 1 113 ? 15.773 13.147 -3.705 1.00 90.00 113 VAL A C 1
ATOM 914 O O . VAL A 1 113 ? 16.832 12.529 -3.739 1.00 90.00 113 VAL A O 1
ATOM 917 N N . TYR A 1 114 ? 14.714 12.739 -2.999 1.00 90.88 114 TYR A N 1
ATOM 918 C CA . TYR A 1 114 ? 14.617 11.491 -2.244 1.00 90.88 114 TYR A CA 1
ATOM 919 C C . TYR A 1 114 ? 13.562 10.580 -2.891 1.00 90.88 114 TYR A C 1
ATOM 921 O O . TYR A 1 114 ? 12.452 10.427 -2.371 1.00 90.88 114 TYR A O 1
ATOM 929 N N . PRO A 1 115 ? 13.848 10.030 -4.081 1.00 91.94 115 PRO A N 1
ATOM 930 C CA . PRO A 1 115 ? 12.898 9.174 -4.766 1.00 91.94 115 PRO A CA 1
ATOM 931 C C . PRO A 1 115 ? 12.696 7.852 -4.019 1.00 91.94 115 PRO A C 1
ATOM 933 O O . PRO A 1 115 ? 13.572 7.354 -3.302 1.00 91.94 115 PRO A O 1
ATOM 936 N N . VAL A 1 116 ? 11.506 7.298 -4.210 1.00 93.31 116 VAL A N 1
ATOM 937 C CA . VAL A 1 116 ? 11.030 6.063 -3.594 1.00 93.31 116 VAL A CA 1
ATOM 938 C C . VAL A 1 116 ? 10.339 5.238 -4.677 1.00 93.31 116 VAL A C 1
ATOM 940 O O . VAL A 1 116 ? 9.478 5.759 -5.387 1.00 93.31 116 VAL A O 1
ATOM 943 N N . SER A 1 117 ? 10.714 3.968 -4.804 1.00 94.50 117 SER A N 1
ATOM 944 C CA . SER A 1 117 ? 9.991 2.998 -5.627 1.00 94.50 117 SER A CA 1
ATOM 945 C C . SER A 1 117 ? 8.864 2.368 -4.817 1.00 94.50 117 SER A C 1
ATOM 947 O O . SER A 1 117 ? 9.034 2.074 -3.633 1.00 94.50 117 SER A O 1
ATOM 949 N N . VAL A 1 118 ? 7.717 2.159 -5.449 1.00 95.50 118 VAL A N 1
ATOM 950 C CA . VAL A 1 118 ? 6.560 1.475 -4.878 1.00 95.50 118 VAL A CA 1
ATOM 951 C C . VAL A 1 118 ? 6.203 0.316 -5.800 1.00 95.50 118 VAL A C 1
ATOM 953 O O . VAL A 1 118 ? 5.642 0.536 -6.871 1.00 95.50 118 VAL A O 1
ATOM 956 N N . GLY A 1 119 ? 6.546 -0.904 -5.396 1.00 96.75 119 GLY A N 1
ATOM 957 C CA . GLY A 1 119 ? 6.169 -2.127 -6.099 1.00 96.75 119 GLY A CA 1
ATOM 958 C C . GLY A 1 119 ? 4.746 -2.529 -5.740 1.00 96.75 119 GLY A C 1
ATOM 959 O O . GLY A 1 119 ? 4.373 -2.501 -4.569 1.00 96.75 119 GLY A O 1
ATOM 960 N N . ILE A 1 120 ? 3.943 -2.878 -6.740 1.00 97.56 120 ILE A N 1
ATOM 961 C CA . ILE A 1 120 ? 2.531 -3.224 -6.568 1.00 97.56 120 ILE A CA 1
ATOM 962 C C . ILE A 1 120 ? 2.270 -4.537 -7.286 1.00 97.56 120 ILE A C 1
ATOM 964 O O . ILE A 1 120 ? 2.594 -4.665 -8.463 1.00 97.56 120 ILE A O 1
ATOM 968 N N . ALA A 1 121 ? 1.627 -5.475 -6.596 1.00 97.75 121 ALA A N 1
ATOM 969 C CA . ALA A 1 121 ? 1.065 -6.684 -7.179 1.00 97.75 121 ALA A CA 1
ATOM 970 C C . ALA A 1 121 ? -0.465 -6.627 -7.096 1.00 97.75 121 ALA A C 1
ATOM 972 O O . ALA A 1 121 ? -1.045 -6.322 -6.053 1.00 97.75 121 ALA A O 1
ATOM 973 N N . TYR A 1 122 ? -1.130 -6.913 -8.207 1.00 96.75 122 TYR A N 1
ATOM 974 C CA . TYR A 1 122 ? -2.572 -6.782 -8.364 1.00 96.75 122 TYR A CA 1
ATOM 975 C C . TYR A 1 122 ? -3.157 -8.018 -9.031 1.00 96.75 122 TYR A C 1
ATOM 977 O O . TYR A 1 122 ? -2.735 -8.417 -10.113 1.00 96.75 122 TYR A O 1
ATOM 985 N N . ASP A 1 123 ? -4.189 -8.575 -8.423 1.00 94.94 123 ASP A N 1
ATOM 986 C CA . ASP A 1 123 ? -4.983 -9.652 -8.983 1.00 94.94 123 ASP A CA 1
ATOM 987 C C . ASP A 1 123 ? -5.973 -9.100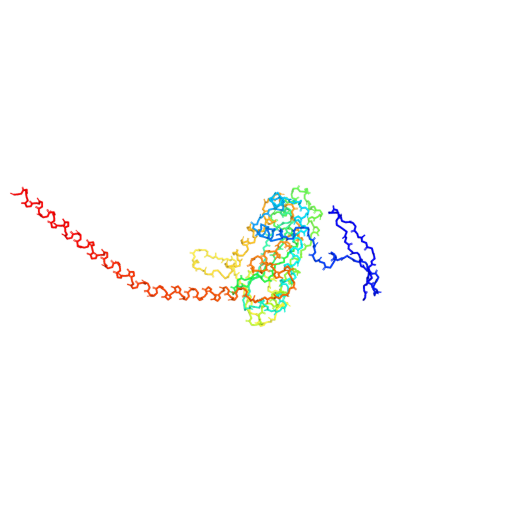 -10.012 1.00 94.94 123 ASP A C 1
ATOM 989 O O . ASP A 1 123 ? -6.931 -8.385 -9.693 1.00 94.94 123 ASP A O 1
ATOM 993 N N . ALA A 1 124 ? -5.756 -9.456 -11.276 1.00 90.00 124 ALA A N 1
ATOM 994 C CA . ALA A 1 124 ? -6.566 -8.967 -12.382 1.00 90.00 124 ALA A CA 1
ATOM 995 C C . ALA A 1 124 ? -7.935 -9.661 -12.488 1.00 90.00 124 ALA A C 1
ATOM 997 O O . ALA A 1 124 ? -8.851 -9.094 -13.109 1.00 90.00 124 ALA A O 1
ATOM 998 N N . ARG A 1 125 ? -8.075 -10.862 -11.906 1.00 87.31 125 ARG A N 1
ATOM 999 C CA . ARG A 1 125 ? -9.290 -11.682 -11.949 1.00 87.31 125 ARG A CA 1
ATOM 1000 C C . ARG A 1 125 ? -10.308 -11.186 -10.932 1.00 87.31 125 ARG A C 1
ATOM 1002 O O . ARG A 1 125 ? -11.374 -10.716 -11.345 1.00 87.31 125 ARG A O 1
ATOM 1009 N N . TYR A 1 126 ? -9.963 -11.201 -9.644 1.00 87.62 126 TYR A N 1
ATOM 1010 C CA . TYR A 1 126 ? -10.875 -10.767 -8.576 1.00 87.62 126 TYR A CA 1
ATOM 1011 C C . TYR A 1 126 ? -10.771 -9.274 -8.259 1.00 87.62 126 TYR A C 1
ATOM 1013 O O . TYR A 1 126 ? -11.594 -8.737 -7.523 1.00 87.62 126 TYR A O 1
ATOM 1021 N N . LYS A 1 127 ? -9.842 -8.564 -8.914 1.00 91.31 127 LYS A N 1
ATOM 1022 C CA . LYS A 1 127 ? -9.643 -7.113 -8.801 1.00 91.31 127 LYS A CA 1
ATOM 1023 C C . LYS A 1 127 ? -9.237 -6.679 -7.399 1.00 91.31 127 LYS A C 1
ATOM 1025 O O . LYS A 1 127 ? -9.777 -5.699 -6.890 1.00 91.31 127 LYS A O 1
ATOM 1030 N N . ARG A 1 128 ? -8.262 -7.366 -6.821 1.00 94.19 128 ARG A N 1
ATOM 1031 C CA . ARG A 1 128 ? -7.763 -7.124 -5.465 1.00 94.19 128 ARG A CA 1
ATOM 1032 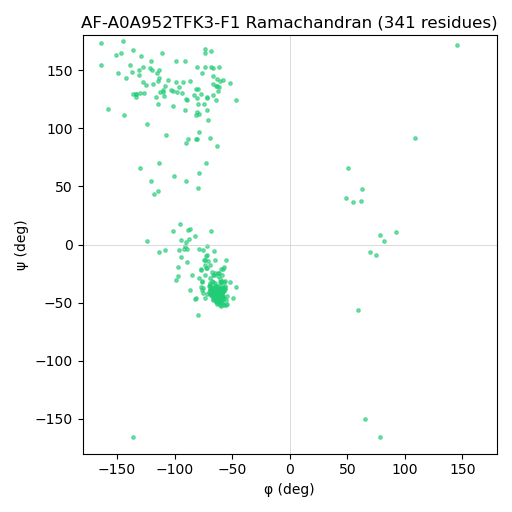C C . ARG A 1 128 ? -6.285 -6.767 -5.515 1.00 94.19 128 ARG A C 1
ATOM 1034 O O . ARG A 1 128 ? -5.570 -7.188 -6.418 1.00 94.19 128 ARG A O 1
ATOM 1041 N N . ILE A 1 129 ? -5.822 -5.961 -4.576 1.00 97.38 129 ILE A N 1
ATOM 1042 C CA . ILE A 1 129 ? -4.394 -5.714 -4.397 1.00 97.38 129 ILE A CA 1
ATOM 1043 C C . ILE A 1 129 ? -3.824 -6.895 -3.614 1.00 97.38 129 ILE A C 1
ATOM 1045 O O . ILE A 1 129 ? -4.348 -7.233 -2.554 1.00 97.38 129 ILE A O 1
ATOM 1049 N N . ILE A 1 130 ? -2.785 -7.523 -4.161 1.00 97.88 130 ILE A N 1
ATOM 1050 C CA . ILE A 1 130 ? -2.092 -8.647 -3.529 1.00 97.88 130 ILE A CA 1
ATOM 1051 C C . ILE A 1 130 ? -1.079 -8.140 -2.519 1.00 97.88 130 ILE A C 1
ATOM 1053 O O . ILE A 1 130 ? -1.032 -8.665 -1.422 1.00 97.88 130 ILE A O 1
ATOM 1057 N N . ASP A 1 131 ? -0.273 -7.143 -2.884 1.00 98.19 131 ASP A N 1
ATOM 1058 C CA . ASP A 1 131 ? 0.692 -6.532 -1.970 1.00 98.19 131 ASP A CA 1
ATOM 1059 C C . ASP A 1 131 ? 1.180 -5.188 -2.540 1.00 98.19 131 ASP A C 1
ATOM 1061 O O . ASP A 1 131 ? 1.159 -4.965 -3.759 1.00 98.19 131 ASP A O 1
ATOM 1065 N N . ILE A 1 132 ? 1.621 -4.292 -1.658 1.00 97.81 132 ILE A N 1
ATOM 1066 C CA . ILE A 1 132 ? 2.298 -3.040 -1.998 1.00 97.81 132 ILE A CA 1
ATOM 1067 C C . ILE A 1 132 ? 3.526 -2.905 -1.108 1.00 97.81 132 ILE A C 1
ATOM 1069 O O . ILE A 1 132 ? 3.431 -2.917 0.118 1.00 97.81 132 ILE A O 1
ATOM 1073 N N . ARG A 1 133 ? 4.687 -2.692 -1.722 1.00 96.94 133 ARG A N 1
ATOM 1074 C CA . ARG A 1 133 ? 5.955 -2.518 -1.012 1.00 96.94 133 ARG A CA 1
ATOM 1075 C C . ARG A 1 133 ? 6.653 -1.244 -1.443 1.00 96.94 133 ARG A C 1
ATOM 1077 O O . ARG A 1 133 ? 6.474 -0.761 -2.555 1.00 96.94 133 ARG A O 1
ATOM 1084 N N . VAL A 1 134 ? 7.453 -0.690 -0.539 1.00 95.62 134 VAL A N 1
ATOM 1085 C CA . VAL A 1 134 ? 8.098 0.616 -0.693 1.00 95.62 134 VAL A CA 1
ATOM 1086 C C . VAL A 1 134 ? 9.602 0.453 -0.507 1.00 95.62 134 VAL A C 1
ATOM 1088 O O . VAL A 1 134 ? 10.031 -0.249 0.406 1.00 95.62 134 VAL A O 1
ATOM 1091 N N . ALA A 1 135 ? 10.403 1.101 -1.351 1.00 95.81 135 ALA A N 1
ATOM 1092 C CA . ALA A 1 135 ? 11.857 1.064 -1.271 1.00 95.81 135 ALA A CA 1
ATOM 1093 C C . ALA A 1 135 ? 12.507 2.399 -1.608 1.00 95.81 135 ALA A C 1
ATOM 1095 O O . ALA A 1 135 ? 12.105 3.097 -2.539 1.00 95.81 135 ALA A O 1
ATOM 1096 N N . GLU A 1 136 ? 13.591 2.710 -0.906 1.00 94.75 136 GLU A N 1
ATOM 1097 C CA . GLU A 1 136 ? 14.475 3.801 -1.297 1.00 94.75 136 GLU A CA 1
ATOM 1098 C C . GLU A 1 136 ? 15.175 3.482 -2.614 1.00 94.75 136 GLU A C 1
ATOM 1100 O O . GLU A 1 136 ? 15.658 2.366 -2.830 1.00 94.75 136 GLU A O 1
ATOM 1105 N N . ILE A 1 137 ? 15.259 4.489 -3.481 1.00 94.62 137 ILE A N 1
ATOM 1106 C CA . ILE A 1 137 ? 16.048 4.422 -4.706 1.00 94.62 137 ILE A CA 1
ATOM 1107 C C . ILE A 1 137 ? 16.960 5.644 -4.820 1.00 94.62 137 ILE A C 1
ATOM 1109 O O . ILE A 1 137 ? 16.764 6.676 -4.169 1.00 94.62 137 ILE A O 1
ATOM 1113 N N . LYS A 1 138 ? 17.979 5.523 -5.674 1.00 94.88 138 LYS A N 1
ATOM 1114 C CA . LYS A 1 138 ? 18.896 6.621 -5.987 1.00 94.88 138 LYS A CA 1
ATOM 1115 C C . LYS A 1 138 ? 18.248 7.621 -6.939 1.00 94.88 138 LYS A C 1
ATOM 1117 O O . LYS A 1 138 ? 17.488 7.260 -7.838 1.00 94.88 138 LYS A O 1
ATOM 1122 N N . ILE A 1 139 ? 18.621 8.889 -6.786 1.00 93.62 139 ILE A N 1
ATOM 1123 C CA . ILE A 1 139 ? 18.285 9.932 -7.756 1.00 93.62 139 ILE A CA 1
ATOM 1124 C C . ILE A 1 139 ? 18.934 9.630 -9.115 1.00 93.62 139 ILE A C 1
ATOM 1126 O O . ILE A 1 139 ? 20.104 9.247 -9.191 1.00 93.62 139 ILE A O 1
ATOM 1130 N N . LYS A 1 140 ? 18.175 9.804 -10.200 1.00 91.50 140 LYS A N 1
ATOM 1131 C CA . LYS A 1 140 ? 18.605 9.485 -11.569 1.00 91.50 140 LYS A CA 1
ATOM 1132 C C . LYS A 1 140 ? 18.218 10.574 -12.572 1.00 91.50 140 LYS A C 1
ATOM 1134 O O . LYS A 1 140 ? 17.425 11.469 -12.276 1.00 91.50 140 LYS A O 1
ATOM 1139 N N . GLY A 1 141 ? 18.797 10.489 -13.768 1.00 92.19 141 GLY A N 1
ATOM 1140 C CA . GLY A 1 141 ? 18.433 11.318 -14.920 1.00 92.19 141 GLY A CA 1
ATOM 1141 C C . GLY A 1 141 ? 18.721 12.814 -14.754 1.00 92.19 141 GLY A C 1
ATOM 1142 O O . GLY A 1 141 ? 19.648 13.221 -14.051 1.00 92.19 141 GLY A O 1
ATOM 1143 N N . ALA A 1 142 ? 17.911 13.638 -15.424 1.00 93.06 142 ALA A N 1
ATOM 1144 C CA . ALA A 1 142 ? 18.081 15.091 -15.476 1.00 93.06 142 ALA A CA 1
ATOM 1145 C C . ALA A 1 142 ? 18.027 15.757 -14.092 1.00 93.06 142 ALA A C 1
ATOM 1147 O O . ALA A 1 142 ? 18.751 16.718 -13.843 1.00 93.06 142 ALA A O 1
ATOM 1148 N N . LEU A 1 143 ? 17.226 15.219 -13.165 1.00 90.94 143 LEU A N 1
ATOM 1149 C CA . LEU A 1 143 ? 17.132 15.776 -11.818 1.00 90.94 143 LEU A CA 1
ATOM 1150 C C . LEU A 1 143 ? 18.448 15.621 -11.046 1.00 90.94 143 LEU A C 1
ATOM 1152 O O . LEU A 1 143 ? 18.854 16.560 -10.374 1.00 90.94 143 LEU A O 1
ATOM 1156 N N . LYS A 1 144 ? 19.147 14.484 -11.183 1.00 93.69 144 LYS A N 1
ATOM 1157 C CA . LYS A 1 144 ? 20.479 14.300 -10.583 1.00 93.69 144 LYS A CA 1
ATOM 1158 C C . LYS A 1 144 ? 21.465 15.348 -11.103 1.00 93.69 144 LYS A C 1
ATOM 1160 O O . LYS A 1 144 ? 22.157 15.965 -10.303 1.00 93.69 144 LYS A O 1
ATOM 1165 N N . LYS A 1 145 ? 21.494 15.568 -12.423 1.00 94.75 145 LYS A N 1
ATOM 1166 C CA . LYS A 1 145 ? 22.363 16.575 -13.057 1.00 94.75 145 LYS A CA 1
ATOM 1167 C C . LYS A 1 145 ? 22.067 17.978 -12.529 1.00 94.75 145 LYS A C 1
ATOM 1169 O O . LYS A 1 145 ? 22.992 18.696 -12.172 1.00 94.75 145 LYS A O 1
ATOM 1174 N N . LYS A 1 146 ? 20.782 18.326 -12.417 1.00 93.62 146 LYS A N 1
ATOM 1175 C CA . LYS A 1 146 ? 20.352 19.610 -11.859 1.00 93.62 146 LYS A CA 1
ATOM 1176 C C . LYS A 1 146 ? 20.813 19.792 -10.412 1.00 93.62 146 LYS A C 1
ATOM 1178 O O . LYS A 1 146 ? 21.403 20.811 -10.103 1.00 93.62 146 LYS A O 1
ATOM 1183 N N . VAL A 1 147 ? 20.593 18.804 -9.543 1.00 93.00 147 VAL A N 1
ATOM 1184 C CA . VAL A 1 147 ? 21.009 18.906 -8.131 1.00 93.00 147 VAL A CA 1
ATOM 1185 C C . VAL A 1 147 ? 22.524 19.071 -8.007 1.00 93.00 147 VAL A C 1
ATOM 1187 O O . VAL A 1 147 ? 22.973 19.853 -7.184 1.00 93.00 147 VAL A O 1
ATOM 1190 N N . ILE A 1 148 ? 23.306 18.367 -8.829 1.00 94.62 148 ILE A N 1
ATOM 1191 C CA . ILE A 1 148 ? 24.767 18.520 -8.868 1.00 94.62 148 ILE A CA 1
ATOM 1192 C C . ILE A 1 148 ? 25.154 19.951 -9.267 1.00 94.62 148 ILE A C 1
ATOM 1194 O O . ILE A 1 148 ? 26.001 20.549 -8.612 1.00 94.62 148 ILE A O 1
ATOM 1198 N N . ALA A 1 149 ? 24.514 20.511 -10.297 1.00 93.94 149 ALA A N 1
ATOM 1199 C CA . ALA A 1 149 ? 24.751 21.892 -10.718 1.00 93.94 149 ALA A CA 1
ATOM 1200 C C . ALA A 1 149 ? 24.382 22.903 -9.617 1.00 93.94 149 ALA A C 1
ATOM 1202 O O . ALA A 1 149 ? 25.164 23.803 -9.332 1.00 93.94 149 ALA A O 1
ATOM 1203 N N . ASP A 1 150 ? 23.242 22.704 -8.949 1.00 93.56 150 ASP A N 1
ATOM 1204 C CA . ASP A 1 150 ? 22.761 23.569 -7.864 1.00 93.56 150 ASP A CA 1
ATOM 1205 C C . ASP A 1 150 ? 23.623 23.453 -6.579 1.00 93.56 150 ASP A C 1
ATOM 1207 O O . ASP A 1 150 ? 23.533 24.305 -5.701 1.00 93.56 150 ASP A O 1
ATOM 1211 N N . CYS A 1 151 ? 24.436 22.396 -6.433 1.00 91.38 151 CYS A N 1
ATOM 1212 C CA . CYS A 1 151 ? 25.233 22.083 -5.235 1.00 91.38 151 CYS A CA 1
ATOM 1213 C C . CYS A 1 151 ? 26.751 22.093 -5.509 1.00 91.38 151 CYS A C 1
ATOM 1215 O O . CYS A 1 151 ? 27.476 21.208 -5.053 1.00 91.38 151 CYS A O 1
ATOM 1217 N N . ASN A 1 152 ? 27.242 23.085 -6.258 1.00 91.44 152 ASN A N 1
ATOM 1218 C CA . ASN A 1 152 ? 28.675 23.296 -6.528 1.00 91.44 152 ASN A CA 1
ATOM 1219 C C . ASN A 1 152 ? 29.390 22.074 -7.137 1.00 91.44 152 ASN A C 1
ATOM 1221 O O . ASN A 1 152 ? 30.540 21.783 -6.817 1.00 91.44 152 ASN A O 1
ATOM 1225 N N . GLY A 1 153 ? 28.704 21.324 -8.000 1.00 91.25 153 GLY A N 1
ATOM 1226 C CA . GLY A 1 153 ? 29.285 20.177 -8.697 1.00 91.25 153 GLY A CA 1
ATOM 1227 C C . GLY A 1 153 ? 29.322 18.880 -7.886 1.00 91.25 153 GLY A C 1
ATOM 1228 O O . GLY A 1 153 ? 29.787 17.865 -8.405 1.00 91.25 153 GLY A O 1
ATOM 1229 N N . VAL A 1 154 ? 28.788 18.856 -6.660 1.00 91.25 154 VAL A N 1
ATOM 1230 C CA . VAL A 1 154 ? 28.781 17.657 -5.809 1.00 91.25 154 VAL A CA 1
ATOM 1231 C C . VAL A 1 154 ? 27.373 17.351 -5.316 1.00 91.25 154 VAL A C 1
ATOM 1233 O O . VAL A 1 154 ? 26.590 18.226 -4.959 1.00 91.25 154 VAL A O 1
ATOM 1236 N N . LEU A 1 155 ? 27.022 16.067 -5.293 1.00 91.38 155 LEU A N 1
ATOM 1237 C CA . LEU A 1 155 ? 25.754 15.630 -4.725 1.00 91.38 155 LEU A CA 1
ATOM 1238 C C . LEU A 1 155 ? 25.858 15.650 -3.187 1.00 91.38 155 LEU A C 1
ATOM 1240 O O . LEU A 1 155 ? 26.785 15.036 -2.656 1.00 91.38 155 LEU A O 1
ATOM 1244 N N . PRO A 1 156 ? 24.915 16.275 -2.456 1.00 92.94 156 PRO A N 1
ATOM 1245 C CA . PRO A 1 156 ? 24.941 16.277 -0.996 1.00 92.94 156 PRO A CA 1
ATOM 1246 C C . PRO A 1 156 ? 25.067 14.862 -0.424 1.00 92.94 156 PRO A C 1
ATOM 1248 O O . PRO A 1 156 ? 24.389 13.947 -0.902 1.00 92.94 156 PRO A O 1
ATOM 1251 N N . VAL A 1 157 ? 25.880 14.692 0.627 1.00 92.50 157 VAL A N 1
ATOM 1252 C CA . VAL A 1 157 ? 26.231 13.378 1.208 1.00 92.50 157 VAL A CA 1
ATOM 1253 C C . VAL A 1 157 ? 24.992 12.522 1.467 1.00 92.50 157 VAL A C 1
ATOM 1255 O O . VAL A 1 157 ? 24.937 11.378 1.031 1.00 92.50 157 VAL A O 1
ATOM 1258 N N . LYS A 1 158 ? 23.948 13.107 2.070 1.00 90.06 158 LYS A N 1
ATOM 1259 C CA . LYS A 1 158 ? 22.672 12.431 2.364 1.00 90.06 158 LYS A CA 1
ATOM 1260 C C . LYS A 1 158 ? 21.955 11.881 1.123 1.00 90.06 158 LYS A C 1
ATOM 1262 O O . LYS A 1 158 ? 21.230 10.900 1.227 1.00 90.06 158 LYS A O 1
ATOM 1267 N N . ILE A 1 159 ? 22.096 12.526 -0.035 1.00 91.06 159 ILE A N 1
ATOM 1268 C CA . ILE A 1 159 ? 21.480 12.076 -1.294 1.00 91.06 159 ILE A CA 1
ATOM 1269 C C . ILE A 1 159 ? 22.401 11.063 -1.987 1.00 91.06 159 ILE A C 1
ATOM 1271 O O . ILE A 1 159 ? 21.920 10.075 -2.542 1.00 91.06 159 ILE A O 1
ATOM 1275 N N . ALA A 1 160 ? 23.716 11.288 -1.939 1.00 91.00 160 ALA A N 1
ATOM 1276 C CA . ALA A 1 160 ? 24.718 10.414 -2.541 1.00 91.00 160 ALA A CA 1
ATOM 1277 C C . ALA A 1 160 ? 24.794 9.033 -1.873 1.00 91.00 160 ALA A C 1
ATOM 1279 O O . ALA A 1 160 ? 24.932 8.029 -2.573 1.00 91.00 160 ALA A O 1
ATOM 1280 N N . SER A 1 161 ? 24.653 8.977 -0.546 1.00 93.06 161 SER A N 1
ATOM 1281 C CA . SER A 1 161 ? 24.746 7.748 0.246 1.00 93.06 161 SER A CA 1
ATOM 1282 C C . SER A 1 161 ? 23.493 6.868 0.207 1.00 93.06 161 SER A C 1
ATOM 1284 O O . SER A 1 161 ? 23.511 5.772 0.765 1.00 93.06 161 SER A O 1
ATOM 1286 N N . ARG A 1 162 ? 22.402 7.298 -0.448 1.00 93.25 162 ARG A N 1
ATOM 1287 C CA . ARG A 1 162 ? 21.158 6.510 -0.478 1.00 93.25 162 ARG A CA 1
ATOM 1288 C C . ARG A 1 162 ? 21.359 5.159 -1.171 1.00 93.25 162 ARG A C 1
ATOM 1290 O O . ARG A 1 162 ? 21.891 5.124 -2.287 1.00 93.25 162 ARG A O 1
ATOM 1297 N N . PRO A 1 163 ? 20.896 4.053 -0.569 1.00 94.50 163 PRO A N 1
ATOM 1298 C CA . PRO A 1 163 ? 20.945 2.745 -1.202 1.00 94.50 163 PRO A CA 1
ATOM 1299 C C . PRO A 1 163 ? 19.899 2.628 -2.322 1.00 94.50 163 PRO A C 1
ATOM 1301 O O . PRO A 1 163 ? 18.976 3.435 -2.442 1.00 94.50 163 PRO A O 1
ATOM 1304 N N . ASN A 1 164 ? 20.056 1.610 -3.169 1.00 95.06 164 ASN A N 1
ATOM 1305 C CA . ASN A 1 164 ? 19.022 1.205 -4.117 1.00 95.06 164 ASN A CA 1
ATOM 1306 C C . ASN A 1 164 ? 18.399 -0.109 -3.639 1.00 95.06 164 ASN A C 1
ATOM 1308 O O . ASN A 1 164 ? 18.913 -1.179 -3.953 1.00 95.06 164 ASN A O 1
ATOM 1312 N N . ASN A 1 165 ? 17.296 -0.014 -2.898 1.00 96.44 165 ASN A N 1
ATOM 1313 C CA . ASN A 1 165 ? 16.627 -1.161 -2.277 1.00 96.44 165 ASN A CA 1
ATOM 1314 C C . ASN A 1 165 ? 15.480 -1.729 -3.134 1.00 96.44 165 ASN A C 1
ATOM 1316 O O . ASN A 1 165 ? 14.798 -2.658 -2.703 1.00 96.44 165 ASN A O 1
ATOM 1320 N N . SER A 1 166 ? 15.259 -1.194 -4.343 1.00 95.00 166 SER A N 1
ATOM 1321 C CA . SER A 1 166 ? 14.231 -1.684 -5.281 1.00 95.00 166 SER A CA 1
ATOM 1322 C C . SER A 1 166 ? 14.364 -3.188 -5.592 1.00 95.00 166 SER A C 1
ATOM 1324 O O . SER A 1 166 ? 13.351 -3.877 -5.489 1.00 95.00 166 SER A O 1
ATOM 1326 N N . PRO A 1 167 ? 15.563 -3.757 -5.855 1.00 95.31 167 PRO A N 1
ATOM 1327 C CA . PRO A 1 167 ? 15.697 -5.198 -6.097 1.00 95.31 167 PRO A CA 1
ATOM 1328 C C . PRO A 1 167 ? 15.241 -6.059 -4.913 1.00 95.31 167 PRO A C 1
ATOM 1330 O O . PRO A 1 167 ? 14.454 -6.984 -5.092 1.00 95.31 167 PRO A O 1
ATOM 1333 N N . THR A 1 168 ? 15.671 -5.722 -3.694 1.00 96.38 168 THR A N 1
ATOM 1334 C CA . THR A 1 168 ? 15.268 -6.434 -2.471 1.00 96.38 168 THR A CA 1
ATOM 1335 C C . THR A 1 168 ? 13.761 -6.345 -2.250 1.00 96.38 168 THR A C 1
ATOM 1337 O O . THR A 1 168 ? 13.112 -7.335 -1.928 1.00 96.38 168 THR A O 1
ATOM 1340 N N . MET A 1 169 ? 13.182 -5.167 -2.477 1.00 96.88 169 MET A N 1
ATOM 1341 C CA . MET A 1 169 ? 11.742 -4.957 -2.366 1.00 96.88 169 MET A CA 1
ATOM 1342 C C . MET A 1 169 ? 10.946 -5.795 -3.366 1.00 96.88 169 MET A C 1
ATOM 1344 O O . MET A 1 169 ? 9.926 -6.364 -2.985 1.00 96.88 169 MET A O 1
ATOM 1348 N N . LEU A 1 170 ? 11.420 -5.925 -4.608 1.00 97.19 170 LEU A N 1
ATOM 1349 C CA . LEU A 1 170 ? 10.785 -6.784 -5.606 1.00 97.19 170 LEU A CA 1
ATOM 1350 C C . LEU A 1 170 ? 10.828 -8.259 -5.200 1.00 97.19 170 LEU A C 1
ATOM 1352 O O . LEU A 1 170 ? 9.835 -8.955 -5.381 1.00 97.19 170 LEU A O 1
ATOM 1356 N N . VAL A 1 171 ? 11.932 -8.730 -4.613 1.00 97.31 171 VAL A N 1
ATOM 1357 C CA . VAL A 1 171 ? 12.019 -10.099 -4.076 1.00 97.31 171 VAL A CA 1
ATOM 1358 C C . VAL A 1 171 ? 10.983 -10.316 -2.970 1.00 97.31 171 VAL A C 1
ATOM 1360 O O . VAL A 1 171 ? 10.270 -11.317 -2.991 1.00 97.31 171 VAL A O 1
ATOM 1363 N N . GLU A 1 172 ? 10.831 -9.369 -2.038 1.00 97.31 172 GLU A N 1
ATOM 1364 C CA . GLU A 1 172 ? 9.794 -9.452 -0.998 1.00 97.31 172 GLU A CA 1
ATOM 1365 C C . GLU A 1 172 ? 8.374 -9.410 -1.581 1.00 97.31 172 GLU A C 1
ATOM 1367 O O . GLU A 1 172 ? 7.521 -10.193 -1.168 1.00 97.31 172 GLU A O 1
ATOM 1372 N N . LEU A 1 173 ? 8.123 -8.558 -2.580 1.00 97.94 173 LEU A N 1
ATOM 1373 C CA . LEU A 1 173 ? 6.845 -8.514 -3.295 1.00 97.94 173 LEU A CA 1
ATOM 1374 C C . LEU A 1 173 ? 6.542 -9.866 -3.959 1.00 97.94 173 LEU A C 1
ATOM 1376 O O . LEU A 1 173 ? 5.421 -10.370 -3.872 1.00 97.94 173 LEU A O 1
ATOM 1380 N N . MET A 1 174 ? 7.552 -10.489 -4.575 1.00 97.69 174 MET A N 1
ATOM 1381 C CA . MET A 1 174 ? 7.407 -11.796 -5.211 1.00 97.69 174 MET A CA 1
ATOM 1382 C C . MET A 1 174 ? 7.097 -12.917 -4.220 1.00 97.69 174 MET A C 1
ATOM 1384 O O . MET A 1 174 ? 6.460 -13.890 -4.616 1.00 97.69 174 MET A O 1
ATOM 1388 N N . LYS A 1 175 ? 7.459 -12.798 -2.936 1.00 97.25 175 LYS A N 1
ATOM 1389 C CA . LYS A 1 175 ? 7.024 -13.771 -1.918 1.00 97.25 175 LYS A CA 1
ATOM 1390 C C . LYS A 1 175 ? 5.504 -13.758 -1.754 1.00 97.25 175 LYS A C 1
ATOM 1392 O O . LYS A 1 175 ? 4.896 -14.823 -1.712 1.00 97.25 175 LYS A O 1
ATOM 1397 N N . SER A 1 176 ? 4.883 -12.580 -1.726 1.00 97.81 176 SER A N 1
ATOM 1398 C CA . SER A 1 176 ? 3.419 -12.449 -1.663 1.00 97.81 176 SER A CA 1
ATOM 1399 C C . SER A 1 176 ? 2.751 -12.913 -2.960 1.00 97.81 176 SER A C 1
ATOM 1401 O O . SER A 1 176 ? 1.732 -13.605 -2.920 1.00 97.81 176 SER A O 1
ATOM 1403 N N . VAL A 1 177 ? 3.365 -12.613 -4.113 1.00 97.81 177 VAL A N 1
ATOM 1404 C CA . VAL A 1 177 ? 2.925 -13.139 -5.418 1.00 97.81 177 VAL A CA 1
ATOM 1405 C C . VAL A 1 177 ? 2.979 -14.664 -5.430 1.00 97.81 177 VAL A C 1
ATOM 1407 O O . VAL A 1 177 ? 2.010 -15.282 -5.840 1.00 97.81 177 VAL A O 1
ATOM 1410 N N . LYS A 1 178 ? 4.052 -15.283 -4.928 1.00 96.94 178 LYS A N 1
ATOM 1411 C CA . LYS A 1 178 ? 4.201 -16.744 -4.860 1.00 96.94 178 LYS A CA 1
ATOM 1412 C C . LYS A 1 178 ? 3.128 -17.407 -3.997 1.00 96.94 178 LYS A C 1
ATOM 1414 O O . LYS A 1 178 ? 2.658 -18.477 -4.356 1.00 96.94 178 LYS A O 1
ATOM 1419 N N . LYS A 1 179 ? 2.749 -16.780 -2.877 1.00 96.12 179 LYS A N 1
ATOM 1420 C CA . LYS A 1 179 ? 1.657 -17.264 -2.013 1.00 96.12 179 LYS A CA 1
ATOM 1421 C C . LYS A 1 179 ? 0.289 -17.178 -2.695 1.00 96.12 179 LYS A C 1
ATOM 1423 O O . LYS A 1 179 ? -0.570 -18.006 -2.435 1.00 96.12 179 LYS A O 1
ATOM 1428 N N . SER A 1 180 ? 0.101 -16.184 -3.562 1.00 96.75 180 SER A N 1
ATOM 1429 C CA . SER A 1 180 ? -1.196 -15.889 -4.184 1.00 96.75 180 SER A CA 1
ATOM 1430 C C . SER A 1 180 ? -1.361 -16.492 -5.582 1.00 96.75 180 SER A C 1
ATOM 1432 O O . SER A 1 180 ? -2.479 -16.712 -6.025 1.00 96.75 180 SER A O 1
ATOM 1434 N N . LEU A 1 181 ? -0.285 -16.723 -6.329 1.00 97.06 181 LEU A N 1
ATOM 1435 C CA . LEU A 1 181 ? -0.356 -17.209 -7.704 1.00 97.06 181 LEU A CA 1
ATOM 1436 C C . LEU A 1 181 ? -0.343 -18.734 -7.727 1.00 97.06 181 LEU A C 1
ATOM 1438 O O . LEU A 1 181 ? 0.594 -19.357 -7.230 1.00 97.06 181 LEU A O 1
ATOM 1442 N N . ILE A 1 182 ? -1.340 -19.341 -8.371 1.00 95.00 182 ILE A N 1
ATOM 1443 C CA . ILE A 1 182 ? -1.319 -20.791 -8.597 1.00 95.00 182 ILE A CA 1
ATOM 1444 C C . ILE A 1 182 ? -0.102 -21.192 -9.460 1.00 95.00 182 ILE A C 1
ATOM 1446 O O . ILE A 1 182 ? 0.342 -20.396 -10.292 1.00 95.00 182 ILE A O 1
ATOM 1450 N N . PRO A 1 183 ? 0.420 -22.429 -9.349 1.00 91.31 183 PRO A N 1
ATOM 1451 C CA . PRO A 1 183 ? 1.629 -22.843 -10.069 1.00 91.31 183 PRO A CA 1
ATOM 1452 C C . PRO A 1 183 ? 1.566 -22.694 -11.595 1.00 91.31 183 PRO A C 1
ATOM 1454 O O . PRO A 1 183 ? 2.584 -22.398 -12.211 1.00 91.31 183 PRO A O 1
ATOM 1457 N N . SER A 1 184 ? 0.389 -22.867 -12.202 1.00 93.19 184 SER A N 1
ATOM 1458 C CA . SER A 1 184 ? 0.136 -22.676 -13.641 1.00 93.19 184 SER A CA 1
ATOM 1459 C C . SER A 1 184 ? -0.406 -21.279 -13.977 1.00 93.19 184 SER A C 1
ATOM 1461 O O . SER A 1 184 ? -1.049 -21.081 -15.009 1.00 93.19 184 SER A O 1
ATOM 1463 N N . GLY A 1 185 ? -0.243 -20.329 -13.056 1.00 94.19 185 GLY A N 1
ATOM 1464 C CA . GLY A 1 185 ? -0.776 -18.983 -13.157 1.00 94.19 185 GLY A CA 1
ATOM 1465 C C . GLY A 1 185 ? -0.022 -18.122 -14.165 1.00 94.19 185 GLY A C 1
ATOM 1466 O O . GLY A 1 185 ? 1.055 -18.463 -14.660 1.00 94.19 185 GLY A O 1
ATOM 1467 N N . LEU A 1 186 ? -0.616 -16.974 -14.465 1.00 95.31 186 LEU A N 1
ATOM 1468 C CA . LEU A 1 186 ? -0.145 -16.012 -15.443 1.00 95.31 186 LEU A CA 1
ATOM 1469 C C . LEU A 1 186 ? 0.258 -14.709 -14.750 1.00 95.31 186 LEU A C 1
ATOM 1471 O O . LEU A 1 186 ? -0.561 -14.040 -14.116 1.00 95.31 186 LEU A O 1
ATOM 1475 N N . LEU A 1 187 ? 1.521 -14.333 -14.914 1.00 96.06 187 LEU A N 1
ATOM 1476 C CA . LEU A 1 187 ? 2.096 -13.110 -14.376 1.00 96.06 187 LEU A CA 1
ATOM 1477 C C . LEU A 1 187 ? 2.370 -12.115 -15.506 1.00 96.06 187 LEU A C 1
ATOM 1479 O O . LEU A 1 187 ? 3.045 -12.452 -16.477 1.00 96.06 187 LEU A O 1
ATOM 1483 N N . PHE A 1 188 ? 1.870 -10.889 -15.367 1.00 94.69 188 PHE A N 1
ATOM 1484 C CA . PHE A 1 188 ? 2.132 -9.790 -16.296 1.00 94.69 188 PHE A CA 1
ATOM 1485 C C . PHE A 1 188 ? 2.951 -8.681 -15.648 1.00 94.69 188 PHE A C 1
ATOM 1487 O O . PHE A 1 188 ? 2.697 -8.324 -14.497 1.00 94.69 188 PHE A O 1
ATOM 1494 N N . SER A 1 189 ? 3.846 -8.070 -16.418 1.00 94.00 189 SER A N 1
ATOM 1495 C CA . SER A 1 189 ? 4.548 -6.848 -16.019 1.00 94.00 189 SER A CA 1
ATOM 1496 C C . SER A 1 189 ? 4.802 -5.911 -17.194 1.00 94.00 189 SER A C 1
ATOM 1498 O O . SER A 1 189 ? 4.557 -6.263 -18.348 1.00 94.00 189 SER A O 1
ATOM 1500 N N . ASP A 1 190 ? 5.344 -4.731 -16.896 1.00 89.12 190 ASP A N 1
ATOM 1501 C CA . ASP A 1 190 ? 5.972 -3.874 -17.904 1.00 89.12 190 ASP A CA 1
ATOM 1502 C C . ASP A 1 190 ? 7.275 -4.504 -18.443 1.00 89.12 190 ASP A C 1
ATOM 1504 O O . ASP A 1 190 ? 7.830 -5.456 -17.866 1.00 89.12 190 ASP A O 1
ATOM 1508 N N . ASP A 1 191 ? 7.768 -3.956 -19.549 1.00 89.62 191 ASP A N 1
ATOM 1509 C CA . ASP A 1 191 ? 8.996 -4.363 -20.236 1.00 89.62 191 ASP A CA 1
ATOM 1510 C C . ASP A 1 191 ? 10.259 -3.811 -19.548 1.00 89.62 191 ASP A C 1
ATOM 1512 O O . ASP A 1 191 ? 11.022 -3.006 -20.088 1.00 89.62 191 ASP A O 1
ATOM 1516 N N . LYS A 1 192 ? 10.466 -4.214 -18.289 1.00 90.75 192 LYS A N 1
ATOM 1517 C CA . LYS A 1 192 ? 11.702 -3.950 -17.547 1.00 90.75 192 LYS A CA 1
ATOM 1518 C C . LYS A 1 192 ? 12.576 -5.211 -17.539 1.00 90.75 192 LYS A C 1
ATOM 1520 O O . LYS A 1 192 ? 12.175 -6.204 -16.930 1.00 90.75 192 LYS A O 1
ATOM 1525 N N . PRO A 1 193 ? 13.802 -5.179 -18.099 1.00 90.88 193 PRO A N 1
ATOM 1526 C CA . PRO A 1 193 ? 14.666 -6.363 -18.184 1.00 90.88 193 PRO A CA 1
ATOM 1527 C C . PRO A 1 193 ? 14.953 -7.031 -16.833 1.00 90.88 193 PRO A C 1
ATOM 1529 O O . PRO A 1 193 ? 14.992 -8.253 -16.727 1.00 90.88 193 PRO A O 1
ATOM 1532 N N . ALA A 1 194 ? 15.087 -6.234 -15.768 1.00 91.31 194 ALA A N 1
ATOM 1533 C CA . ALA A 1 194 ? 15.350 -6.742 -14.421 1.00 91.31 194 ALA A CA 1
ATOM 1534 C C . ALA A 1 194 ? 14.236 -7.661 -13.879 1.00 91.31 194 ALA A C 1
ATOM 1536 O O . ALA A 1 194 ? 14.502 -8.488 -13.008 1.00 91.31 194 ALA A O 1
ATOM 1537 N N . TYR A 1 195 ? 12.999 -7.537 -14.375 1.00 95.06 195 TYR A N 1
ATOM 1538 C CA . TYR A 1 195 ? 11.893 -8.384 -13.933 1.00 95.06 195 TYR A CA 1
ATOM 1539 C C . TYR A 1 195 ? 12.075 -9.843 -14.347 1.00 95.06 195 TYR A C 1
ATOM 1541 O O . TYR A 1 195 ? 11.697 -10.720 -13.577 1.00 95.06 195 TYR A O 1
ATOM 1549 N N . ILE A 1 196 ? 12.721 -10.114 -15.486 1.00 93.88 196 ILE A N 1
ATOM 1550 C CA . ILE A 1 196 ? 12.990 -11.481 -15.957 1.00 93.88 196 ILE A CA 1
ATOM 1551 C C . ILE A 1 196 ? 13.796 -12.246 -14.903 1.00 93.88 196 ILE A C 1
ATOM 1553 O O . ILE A 1 196 ? 13.396 -13.325 -14.468 1.00 93.88 196 ILE A O 1
ATOM 1557 N N . THR A 1 197 ? 14.897 -11.653 -14.434 1.00 94.56 197 THR A N 1
ATOM 1558 C CA . THR A 1 197 ? 15.767 -12.264 -13.423 1.00 94.56 197 THR A CA 1
ATOM 1559 C C . THR A 1 197 ? 15.042 -12.454 -12.093 1.00 94.56 197 THR A C 1
ATOM 1561 O O . THR A 1 197 ? 15.147 -13.514 -11.478 1.00 94.56 197 THR A O 1
ATOM 1564 N N . VAL A 1 198 ? 14.278 -11.451 -11.649 1.00 95.94 198 VAL A N 1
ATOM 1565 C CA . VAL A 1 198 ? 13.534 -11.516 -10.381 1.00 95.94 198 VAL A CA 1
ATOM 1566 C C . VAL A 1 198 ? 12.479 -12.622 -10.415 1.00 95.94 198 VAL A C 1
ATOM 1568 O O . VAL A 1 198 ? 12.399 -13.416 -9.478 1.00 95.94 198 VAL A O 1
ATOM 1571 N N . VAL A 1 199 ? 11.703 -12.706 -11.497 1.00 96.19 199 VAL A N 1
ATOM 1572 C CA . VAL A 1 199 ? 10.655 -13.720 -11.667 1.00 96.19 199 VAL A CA 1
ATOM 1573 C C . VAL A 1 199 ? 11.264 -15.116 -11.711 1.00 96.19 199 VAL A C 1
ATOM 1575 O O . VAL A 1 199 ? 10.828 -15.975 -10.949 1.00 96.19 199 VAL A O 1
ATOM 1578 N N . ALA A 1 200 ? 12.311 -15.319 -12.516 1.00 95.00 200 ALA A N 1
ATOM 1579 C CA . ALA A 1 200 ? 12.996 -16.606 -12.623 1.00 95.00 200 ALA A CA 1
ATOM 1580 C C . ALA A 1 200 ? 13.605 -17.074 -11.289 1.00 95.00 200 ALA A C 1
ATOM 1582 O O . ALA A 1 200 ? 13.658 -18.268 -11.018 1.00 95.00 200 ALA A O 1
ATOM 1583 N N . THR A 1 201 ? 14.042 -16.137 -10.4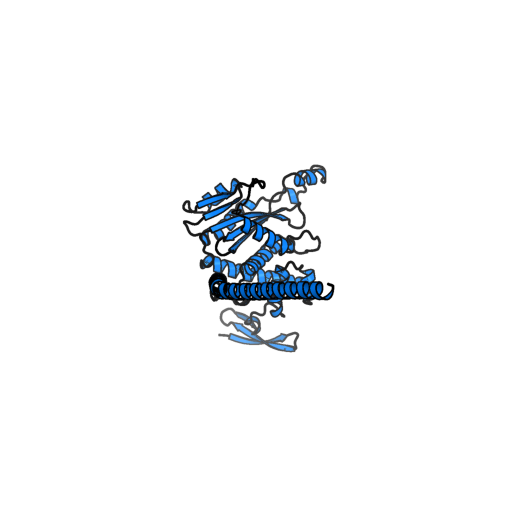41 1.00 95.81 201 THR A N 1
ATOM 1584 C CA . THR A 1 201 ? 14.620 -16.455 -9.125 1.00 95.81 201 THR A CA 1
ATOM 1585 C C . THR A 1 201 ? 13.549 -16.809 -8.089 1.00 95.81 201 THR A C 1
ATOM 1587 O O . THR A 1 201 ? 13.776 -17.652 -7.223 1.00 95.81 201 THR A O 1
ATOM 1590 N N . CYS A 1 202 ? 12.387 -16.150 -8.132 1.00 96.12 202 CYS A N 1
ATOM 1591 C CA . CYS A 1 202 ? 11.403 -16.233 -7.049 1.00 96.12 202 CYS A CA 1
ATOM 1592 C C . CYS A 1 202 ? 10.261 -17.223 -7.316 1.00 96.12 202 CYS A C 1
ATOM 1594 O O . CYS A 1 202 ? 9.692 -17.769 -6.363 1.00 96.12 202 CYS A O 1
ATOM 1596 N N . LEU A 1 203 ? 9.888 -17.427 -8.581 1.00 95.81 203 LEU A N 1
ATOM 1597 C CA . LEU A 1 203 ? 8.697 -18.175 -8.980 1.00 95.81 203 LEU A CA 1
ATOM 1598 C C . LEU A 1 203 ? 9.064 -19.471 -9.713 1.00 95.81 203 LEU A C 1
ATOM 1600 O O . LEU A 1 203 ? 10.107 -19.539 -10.360 1.00 95.81 203 LEU A O 1
ATOM 1604 N N . PRO A 1 204 ? 8.227 -20.519 -9.607 1.00 93.75 204 PRO A N 1
ATOM 1605 C CA . PRO A 1 204 ? 8.488 -21.772 -10.298 1.00 93.75 204 PRO A CA 1
ATOM 1606 C C . PRO A 1 204 ? 8.389 -21.589 -11.823 1.00 93.75 204 PRO A C 1
ATOM 1608 O O . PRO A 1 204 ? 7.594 -20.770 -12.292 1.00 93.75 204 PRO A O 1
ATOM 1611 N N . PRO A 1 205 ? 9.116 -22.401 -12.612 1.00 93.44 205 PRO A N 1
ATOM 1612 C CA . PRO A 1 205 ? 9.135 -22.301 -14.076 1.00 93.44 205 PRO A CA 1
ATOM 1613 C C . PRO A 1 205 ? 7.780 -22.609 -14.732 1.00 93.44 205 PRO A C 1
ATOM 1615 O O . PRO A 1 205 ? 7.578 -22.324 -15.907 1.00 93.44 205 PRO A O 1
ATOM 1618 N N . THR A 1 206 ? 6.842 -23.187 -13.979 1.00 94.62 206 THR A N 1
ATOM 1619 C CA . THR A 1 206 ? 5.468 -23.453 -14.421 1.00 94.62 206 THR A CA 1
ATOM 1620 C C . THR A 1 206 ? 4.626 -22.182 -14.544 1.00 94.62 206 THR A C 1
ATOM 1622 O O . THR A 1 206 ? 3.611 -22.193 -15.243 1.00 94.62 206 THR A O 1
ATOM 1625 N N . VAL A 1 207 ? 5.026 -21.087 -13.884 1.00 95.94 207 VAL A N 1
ATOM 1626 C CA . VAL A 1 207 ? 4.345 -19.795 -13.996 1.00 95.94 207 VAL A CA 1
ATOM 1627 C C . VAL A 1 207 ? 4.637 -19.198 -15.363 1.00 95.94 207 VAL A C 1
ATOM 1629 O O . VAL A 1 207 ? 5.787 -18.985 -15.747 1.00 95.94 207 VAL A O 1
ATOM 1632 N N . ARG A 1 208 ? 3.577 -18.852 -16.091 1.00 95.69 208 ARG A N 1
ATOM 1633 C CA . ARG A 1 208 ? 3.708 -18.165 -17.371 1.00 95.69 208 ARG A CA 1
ATOM 1634 C C . ARG A 1 208 ? 3.949 -16.680 -17.123 1.00 95.69 208 ARG A C 1
ATOM 1636 O O . ARG A 1 208 ? 3.053 -15.984 -16.655 1.00 95.69 208 ARG A O 1
ATOM 1643 N N . PHE A 1 209 ? 5.130 -16.186 -17.477 1.00 95.75 209 PHE A N 1
ATOM 1644 C CA . PHE A 1 209 ? 5.475 -14.768 -17.375 1.00 95.75 209 PHE A CA 1
ATOM 1645 C C . PHE A 1 209 ? 5.378 -14.067 -18.737 1.00 95.75 209 PHE A C 1
ATOM 1647 O O . PHE A 1 209 ? 5.874 -14.578 -19.739 1.00 95.75 209 PHE A O 1
ATOM 1654 N N . VAL A 1 210 ? 4.710 -12.912 -18.780 1.00 92.56 210 VAL A N 1
ATOM 1655 C CA . VAL A 1 210 ? 4.499 -12.116 -19.997 1.00 92.56 210 VAL A CA 1
ATOM 1656 C C . VAL A 1 210 ? 4.800 -10.645 -19.715 1.00 92.56 210 VAL A C 1
ATOM 1658 O O . VAL A 1 210 ? 4.256 -10.067 -18.777 1.00 92.56 210 VAL A O 1
ATOM 1661 N N . GLN A 1 211 ? 5.616 -10.017 -20.559 1.00 91.38 211 GLN A N 1
ATOM 1662 C CA . GLN A 1 211 ? 5.892 -8.580 -20.491 1.00 91.38 211 GLN A CA 1
ATOM 1663 C C . GLN A 1 211 ? 5.116 -7.839 -21.583 1.00 91.38 211 GLN A C 1
ATOM 1665 O O . GLN A 1 211 ? 5.085 -8.271 -22.735 1.00 91.38 211 GLN A O 1
ATOM 1670 N N . GLU A 1 212 ? 4.458 -6.740 -21.216 1.00 83.31 212 GLU A N 1
ATOM 1671 C CA . GLU A 1 212 ? 3.795 -5.843 -22.165 1.00 83.31 212 GLU A CA 1
ATOM 1672 C C . GLU A 1 212 ? 4.796 -4.772 -22.618 1.00 83.31 212 GLU A C 1
ATOM 1674 O O . GLU A 1 212 ? 5.365 -4.064 -21.791 1.00 83.31 212 GLU A O 1
ATOM 1679 N N . LEU A 1 213 ? 5.014 -4.650 -23.932 1.00 72.75 213 LEU A N 1
ATOM 1680 C CA . LEU A 1 213 ? 5.908 -3.635 -24.491 1.00 72.75 213 LEU A CA 1
ATOM 1681 C C . LEU A 1 213 ? 5.366 -2.227 -24.212 1.00 72.75 213 LEU A C 1
ATOM 1683 O O . LEU A 1 213 ? 4.191 -1.924 -24.424 1.00 72.75 213 LEU A O 1
ATOM 1687 N N . SER A 1 214 ? 6.257 -1.325 -23.811 1.00 59.34 214 SER A N 1
ATOM 1688 C CA . SER A 1 214 ? 5.919 0.045 -23.406 1.00 59.34 214 SER A CA 1
ATOM 1689 C C . SER A 1 214 ? 5.474 0.959 -24.567 1.00 59.34 214 SER A C 1
ATOM 1691 O O . SER A 1 214 ? 4.869 2.010 -24.334 1.00 59.34 214 SER A O 1
ATOM 1693 N N . LYS A 1 215 ? 5.699 0.566 -25.832 1.00 55.97 215 LYS A N 1
ATOM 1694 C CA . LYS A 1 215 ? 5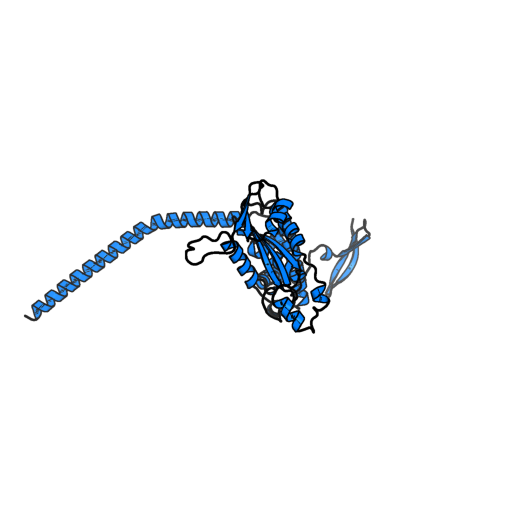.275 1.313 -27.031 1.00 55.97 215 LYS A CA 1
ATOM 1695 C C . LYS A 1 215 ? 3.882 0.889 -27.498 1.00 55.97 215 LYS A C 1
ATOM 1697 O O . LYS A 1 215 ? 3.737 0.053 -28.383 1.00 55.97 215 LYS A O 1
ATOM 1702 N N . ILE A 1 216 ? 2.850 1.526 -26.953 1.00 52.91 216 ILE A N 1
ATOM 1703 C CA . ILE A 1 216 ? 1.504 1.460 -27.534 1.00 52.91 216 ILE A CA 1
ATOM 1704 C C . ILE A 1 216 ? 1.448 2.467 -28.690 1.00 52.91 216 ILE A C 1
ATOM 1706 O O . ILE A 1 216 ? 1.484 3.678 -28.464 1.00 52.91 216 ILE A O 1
ATOM 1710 N N . ASN A 1 217 ? 1.347 1.984 -29.930 1.00 48.94 217 ASN A N 1
ATOM 1711 C CA . ASN A 1 217 ? 0.989 2.826 -31.071 1.00 48.94 217 ASN A CA 1
ATOM 1712 C C . ASN A 1 217 ? -0.483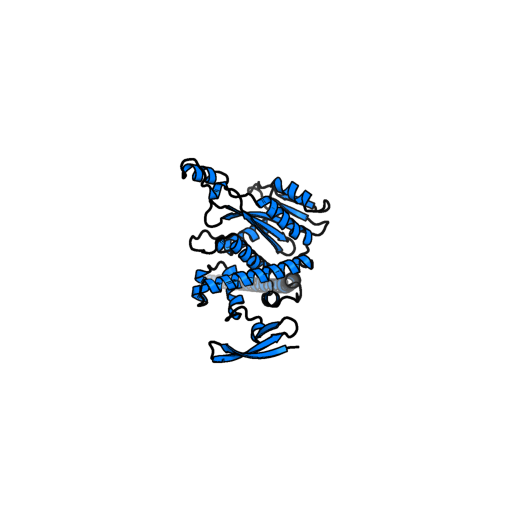 3.243 -30.926 1.00 48.94 217 ASN A C 1
ATOM 1714 O O . ASN A 1 217 ? -1.394 2.561 -31.383 1.00 48.94 217 ASN A O 1
ATOM 1718 N N . LEU A 1 218 ? -0.710 4.392 -30.281 1.00 52.44 218 LEU A N 1
ATOM 1719 C CA . LEU A 1 218 ? -2.031 4.990 -30.022 1.00 52.44 218 LEU A CA 1
ATOM 1720 C C . LEU A 1 218 ? -2.886 5.217 -31.284 1.00 52.44 218 LEU A C 1
ATOM 1722 O O . LEU A 1 218 ? -4.072 5.509 -31.160 1.00 52.44 218 LEU A O 1
ATOM 1726 N N . LYS A 1 219 ? -2.296 5.124 -32.483 1.00 51.38 219 LYS A N 1
ATOM 1727 C CA . LYS A 1 219 ? -2.970 5.412 -33.755 1.00 51.38 219 LYS A CA 1
ATOM 1728 C C . LYS A 1 219 ? -3.974 4.330 -34.182 1.00 51.38 219 LYS A C 1
ATOM 1730 O O . LYS A 1 219 ? -4.955 4.693 -34.816 1.00 51.38 219 LYS A O 1
ATOM 1735 N N . ASP A 1 220 ? -3.807 3.076 -33.748 1.00 45.75 220 ASP A N 1
ATOM 1736 C CA . ASP A 1 220 ? -4.685 1.952 -34.142 1.00 45.75 220 ASP A CA 1
ATOM 1737 C C . ASP A 1 220 ? -5.323 1.205 -32.956 1.00 45.75 220 ASP A C 1
ATOM 1739 O O . ASP A 1 220 ? -6.037 0.212 -33.124 1.00 45.75 220 ASP A O 1
ATOM 1743 N N . SER A 1 221 ? -5.098 1.659 -31.720 1.00 44.62 221 SER A N 1
ATOM 1744 C CA . SER A 1 221 ? -5.456 0.869 -30.546 1.00 44.62 221 SER A CA 1
ATOM 1745 C C . SER A 1 221 ? -6.952 0.968 -30.201 1.00 44.62 221 SER A C 1
ATOM 1747 O O . SER A 1 221 ? -7.362 1.746 -29.339 1.00 44.62 221 SER A O 1
ATOM 1749 N N . LYS A 1 222 ? -7.756 0.056 -30.762 1.00 44.72 222 LYS A N 1
ATOM 1750 C CA . LYS A 1 222 ? -8.908 -0.541 -30.048 1.00 44.72 222 LYS A CA 1
ATOM 1751 C C . LYS A 1 222 ? -8.452 -1.460 -28.892 1.00 44.72 222 LYS A C 1
ATOM 1753 O O . LYS A 1 222 ? -9.266 -2.210 -28.350 1.00 44.72 222 LYS A O 1
ATOM 1758 N N . ASP A 1 223 ? -7.166 -1.437 -28.523 1.00 43.62 223 ASP A N 1
ATOM 1759 C CA . ASP A 1 223 ? -6.584 -2.390 -27.586 1.00 43.62 223 ASP A CA 1
ATOM 1760 C C . ASP A 1 223 ? -7.171 -2.291 -26.182 1.00 43.62 223 ASP A C 1
ATOM 1762 O O . ASP A 1 223 ? -7.100 -1.280 -25.475 1.00 43.62 223 ASP A O 1
ATOM 1766 N N . ARG A 1 224 ? -7.660 -3.450 -25.743 1.00 49.88 224 ARG A N 1
ATOM 1767 C CA . ARG A 1 224 ? -7.764 -3.830 -24.339 1.00 49.88 224 ARG A CA 1
ATOM 1768 C C . ARG A 1 224 ? -6.345 -3.895 -23.757 1.00 49.88 224 ARG A C 1
ATOM 1770 O O . ARG A 1 224 ? -5.775 -4.977 -23.711 1.00 49.88 224 ARG A O 1
ATOM 1777 N N . GLN A 1 225 ? -5.781 -2.767 -23.315 1.00 55.00 225 GLN A N 1
ATOM 1778 C CA . GLN A 1 225 ? -4.475 -2.747 -22.631 1.00 55.00 225 GLN A CA 1
ATOM 1779 C C . GLN A 1 225 ? -4.426 -3.839 -21.552 1.00 55.00 225 GLN A C 1
ATOM 1781 O O . GLN A 1 225 ? -5.290 -3.853 -20.663 1.00 55.00 225 GLN A O 1
ATOM 1786 N N . GLY A 1 226 ? -3.427 -4.725 -21.614 1.00 62.12 226 GLY A N 1
ATOM 1787 C CA . GLY A 1 226 ? -3.271 -5.832 -20.666 1.00 62.12 226 GLY A CA 1
ATOM 1788 C C . GLY A 1 226 ? -3.181 -5.301 -19.239 1.00 62.12 226 GLY A C 1
ATOM 1789 O O . GLY A 1 226 ? -3.942 -5.711 -18.362 1.00 62.12 226 GLY A O 1
ATOM 1790 N N . LEU A 1 227 ? -2.364 -4.265 -19.046 1.00 72.75 227 LEU A N 1
ATOM 1791 C CA . LEU A 1 227 ? -2.167 -3.556 -17.782 1.00 72.75 227 LEU A CA 1
ATOM 1792 C C . LEU A 1 227 ? -3.157 -2.406 -17.520 1.00 72.75 227 LEU A C 1
ATOM 1794 O O . LEU A 1 227 ? -3.031 -1.720 -16.505 1.00 72.75 227 LEU A O 1
ATOM 1798 N N . GLY A 1 228 ? -4.174 -2.169 -18.358 1.00 76.50 228 GLY A N 1
ATOM 1799 C CA . GLY A 1 228 ? -5.053 -0.992 -18.223 1.00 76.50 228 GLY A CA 1
ATOM 1800 C C . GLY A 1 228 ? -5.737 -0.877 -16.849 1.00 76.50 228 GLY A C 1
ATOM 1801 O O . GLY A 1 228 ? -5.822 0.206 -16.260 1.00 76.50 228 GLY A O 1
ATOM 1802 N N . ARG A 1 229 ? -6.157 -2.010 -16.270 1.00 80.88 229 ARG A N 1
ATOM 1803 C CA . ARG A 1 229 ? -6.703 -2.033 -14.900 1.00 80.88 229 ARG A CA 1
ATOM 1804 C C . ARG A 1 229 ? -5.646 -1.776 -13.837 1.00 80.88 229 ARG A C 1
ATOM 1806 O O . ARG A 1 229 ? -5.916 -1.019 -12.914 1.00 80.88 229 ARG A O 1
ATOM 1813 N N . PHE A 1 230 ? -4.459 -2.351 -13.990 1.00 87.31 230 PHE A N 1
ATOM 1814 C CA . PHE A 1 230 ? -3.340 -2.108 -13.082 1.00 87.31 230 PHE A CA 1
ATOM 1815 C C . PHE A 1 230 ? -2.992 -0.612 -13.045 1.00 87.31 230 PHE A C 1
ATOM 1817 O O . PHE A 1 230 ? -2.948 -0.001 -11.982 1.00 87.31 230 PHE A O 1
ATOM 1824 N N . ARG A 1 231 ? -2.894 0.032 -14.215 1.00 87.88 231 ARG A N 1
ATOM 1825 C CA . ARG A 1 231 ? -2.693 1.486 -14.329 1.00 87.88 231 ARG A CA 1
ATOM 1826 C C . ARG A 1 231 ? -3.801 2.289 -13.639 1.00 87.88 231 ARG A C 1
ATOM 1828 O O . ARG A 1 231 ? -3.514 3.308 -13.014 1.00 87.88 231 ARG A O 1
ATOM 1835 N N . SER A 1 232 ? -5.047 1.813 -13.694 1.00 88.56 232 SER A N 1
ATOM 1836 C CA . SER A 1 232 ? -6.172 2.432 -12.977 1.00 88.56 232 SER A CA 1
ATOM 1837 C C . SER A 1 232 ? -6.011 2.333 -11.454 1.00 88.56 232 SER A C 1
ATOM 1839 O O . SER A 1 232 ? -6.279 3.308 -10.755 1.00 88.56 232 SER A O 1
ATOM 1841 N N . VAL A 1 233 ? -5.509 1.206 -10.934 1.00 91.81 233 VAL A N 1
ATOM 1842 C CA . VAL A 1 233 ? -5.159 1.054 -9.507 1.00 91.81 233 VAL A CA 1
ATOM 1843 C C . VAL A 1 233 ? -4.030 2.006 -9.129 1.00 91.81 233 VAL A C 1
ATOM 1845 O O . VAL A 1 233 ? -4.119 2.711 -8.128 1.00 91.81 233 VAL A O 1
ATOM 1848 N N . CYS A 1 234 ? -3.004 2.120 -9.968 1.00 90.94 234 CYS A N 1
ATOM 1849 C CA . CYS A 1 234 ? -1.920 3.072 -9.755 1.00 90.94 234 CYS A CA 1
ATOM 1850 C C . CYS A 1 234 ? -2.416 4.528 -9.712 1.00 90.94 234 CYS A C 1
ATOM 1852 O O . CYS A 1 234 ? -1.928 5.332 -8.917 1.00 90.94 234 CYS A O 1
ATOM 1854 N N . ALA A 1 235 ? -3.388 4.886 -10.554 1.00 89.56 235 ALA A N 1
ATOM 1855 C CA . ALA A 1 235 ? -4.037 6.195 -10.512 1.00 89.56 235 ALA A CA 1
ATOM 1856 C C . ALA A 1 235 ? -4.880 6.378 -9.238 1.00 89.56 235 ALA A C 1
ATOM 1858 O O . ALA A 1 235 ? -4.778 7.419 -8.592 1.00 89.56 235 ALA A O 1
ATOM 1859 N N . TYR A 1 236 ? -5.652 5.360 -8.841 1.00 91.94 236 TYR A N 1
ATOM 1860 C CA . TYR A 1 236 ? -6.409 5.342 -7.585 1.00 91.94 236 TYR A CA 1
ATOM 1861 C C . TYR A 1 236 ? -5.494 5.609 -6.380 1.00 91.94 236 TYR A C 1
ATOM 1863 O O . TYR A 1 236 ? -5.743 6.538 -5.613 1.00 91.94 236 TYR A O 1
ATOM 1871 N N . LEU A 1 237 ? -4.382 4.876 -6.266 1.00 91.81 237 LEU A N 1
ATOM 1872 C CA . LEU A 1 237 ? -3.415 5.059 -5.184 1.00 91.81 237 LEU A CA 1
ATOM 1873 C C . LEU A 1 237 ? -2.849 6.483 -5.166 1.00 91.81 237 LEU A C 1
ATOM 1875 O O . LEU A 1 237 ? -2.824 7.101 -4.107 1.00 91.81 237 LEU A O 1
ATOM 1879 N N . ARG A 1 238 ? -2.477 7.062 -6.314 1.00 87.88 238 ARG A N 1
ATOM 1880 C CA . ARG A 1 238 ? -1.970 8.449 -6.372 1.00 87.88 238 ARG A CA 1
ATOM 1881 C C . ARG A 1 238 ? -2.992 9.498 -5.937 1.00 87.88 238 ARG A C 1
ATOM 1883 O O . ARG A 1 238 ? -2.599 10.504 -5.349 1.00 87.88 238 ARG A O 1
ATOM 1890 N N . THR A 1 239 ? -4.267 9.287 -6.252 1.00 86.50 239 THR A N 1
ATOM 1891 C CA . THR A 1 239 ? -5.347 10.228 -5.923 1.00 86.50 239 THR A CA 1
ATOM 1892 C C . THR A 1 239 ? -5.678 10.199 -4.435 1.00 86.50 239 THR A C 1
ATOM 1894 O O . THR A 1 239 ? -5.802 11.252 -3.814 1.00 86.50 239 THR A O 1
ATOM 1897 N N . TYR A 1 240 ? -5.806 9.002 -3.865 1.00 88.31 240 TYR A N 1
ATOM 1898 C CA . TYR A 1 240 ? -6.339 8.819 -2.515 1.00 88.31 240 TYR A CA 1
ATOM 1899 C C . TYR A 1 240 ? -5.264 8.691 -1.436 1.00 88.31 240 TYR A C 1
ATOM 1901 O O . TYR A 1 240 ? -5.521 8.981 -0.271 1.00 88.31 240 TYR A O 1
ATOM 1909 N N . THR A 1 241 ? -4.028 8.364 -1.810 1.00 85.00 241 THR A N 1
ATOM 1910 C CA . THR A 1 241 ? -2.904 8.369 -0.873 1.00 85.00 241 THR A CA 1
ATOM 1911 C C . THR A 1 241 ? -2.403 9.804 -0.721 1.00 85.00 241 THR A C 1
ATOM 1913 O O . THR A 1 241 ? -1.529 10.264 -1.461 1.00 85.00 241 THR A O 1
ATOM 1916 N N . GLY A 1 242 ? -2.948 10.544 0.250 1.00 73.75 242 GLY A N 1
ATOM 1917 C CA . GLY A 1 242 ? -2.601 11.953 0.476 1.00 73.75 242 GLY A CA 1
ATOM 1918 C C . GLY A 1 242 ? -1.086 12.204 0.590 1.00 73.75 242 GLY A C 1
ATOM 1919 O O . GLY A 1 242 ? -0.584 13.226 0.119 1.00 73.75 242 GLY A O 1
ATOM 1920 N N . THR A 1 243 ? -0.313 11.251 1.121 1.00 69.25 243 THR A N 1
ATOM 1921 C CA . THR A 1 243 ? 1.158 11.337 1.233 1.00 69.25 243 THR A CA 1
ATOM 1922 C C . THR A 1 243 ? 1.874 11.348 -0.129 1.00 69.25 243 THR A C 1
ATOM 1924 O O . THR A 1 243 ? 2.927 11.981 -0.258 1.00 69.25 243 THR A O 1
ATOM 1927 N N . MET A 1 244 ? 1.281 10.775 -1.183 1.00 75.44 244 MET A N 1
ATOM 1928 C CA . MET A 1 244 ? 1.782 10.867 -2.563 1.00 75.44 244 MET A CA 1
ATOM 1929 C C . MET A 1 244 ? 1.479 12.222 -3.219 1.00 75.44 244 MET A C 1
ATOM 1931 O O . MET A 1 244 ? 2.186 12.649 -4.135 1.00 75.44 244 MET A O 1
ATOM 1935 N N . GLY A 1 245 ? 0.477 12.949 -2.717 1.00 66.56 245 GLY A N 1
ATOM 1936 C CA . GLY A 1 245 ? 0.109 14.278 -3.197 1.00 66.56 245 GLY A CA 1
ATOM 1937 C C . GLY A 1 245 ? 1.263 15.284 -3.109 1.00 66.56 245 GLY A C 1
ATOM 1938 O O . GLY A 1 245 ? 2.042 15.315 -2.150 1.00 66.56 245 GLY A O 1
ATOM 1939 N N . ARG A 1 246 ? 1.388 16.154 -4.116 1.00 59.09 246 ARG A N 1
ATOM 1940 C CA . ARG A 1 246 ? 2.464 17.157 -4.239 1.00 59.09 246 ARG A CA 1
ATOM 1941 C C . ARG A 1 246 ? 2.214 18.402 -3.368 1.00 59.09 246 ARG A C 1
ATOM 1943 O O . ARG A 1 246 ? 2.290 19.525 -3.850 1.00 59.09 246 ARG A O 1
ATOM 1950 N N . ARG A 1 247 ? 1.880 18.220 -2.087 1.00 55.62 247 ARG A N 1
ATOM 1951 C CA . ARG A 1 247 ? 1.608 19.320 -1.145 1.00 55.62 247 ARG A CA 1
ATOM 1952 C C . ARG A 1 247 ? 2.644 19.318 -0.024 1.00 55.62 247 ARG A C 1
ATOM 1954 O O . ARG A 1 247 ? 2.827 18.302 0.641 1.00 55.62 247 ARG A O 1
ATOM 1961 N N . LYS A 1 248 ? 3.299 20.465 0.197 1.00 49.81 248 LYS A N 1
ATOM 1962 C CA . LYS A 1 248 ? 4.276 20.673 1.287 1.00 49.81 248 LYS A CA 1
ATOM 1963 C C . LYS A 1 248 ? 3.667 20.450 2.687 1.00 49.81 248 LYS A C 1
ATOM 1965 O O . LYS A 1 248 ? 4.396 20.172 3.624 1.00 49.81 248 LYS A O 1
ATOM 1970 N N . LEU A 1 249 ? 2.338 20.533 2.812 1.00 51.59 249 LEU A N 1
ATOM 1971 C CA . LEU A 1 249 ? 1.593 20.477 4.079 1.00 51.59 249 LEU A CA 1
ATOM 1972 C C . LEU A 1 249 ? 1.166 19.064 4.524 1.00 51.59 249 LEU A C 1
ATOM 1974 O O . LEU A 1 249 ? 0.505 18.922 5.552 1.00 51.59 249 LEU A O 1
ATOM 1978 N N . ASN A 1 250 ? 1.530 18.012 3.784 1.00 59.28 250 ASN A N 1
ATOM 1979 C CA . ASN A 1 250 ? 1.286 16.635 4.217 1.00 59.28 250 ASN A CA 1
ATOM 1980 C C . ASN A 1 250 ? 2.476 16.172 5.070 1.00 59.28 250 ASN A C 1
ATOM 1982 O O . ASN A 1 250 ? 3.470 15.675 4.553 1.00 59.28 250 ASN A O 1
ATOM 1986 N N . THR A 1 251 ? 2.376 16.392 6.382 1.00 48.31 251 THR A N 1
ATOM 1987 C CA . THR A 1 251 ? 3.448 16.267 7.390 1.00 48.31 251 THR A CA 1
ATOM 1988 C C . THR A 1 251 ? 3.990 14.851 7.626 1.00 48.31 251 THR A C 1
ATOM 1990 O O . THR A 1 251 ? 4.976 14.705 8.335 1.00 48.31 251 THR A O 1
ATOM 1993 N N . ALA A 1 252 ? 3.409 13.816 7.016 1.00 55.78 252 ALA A N 1
ATOM 1994 C CA . ALA A 1 252 ? 3.781 12.413 7.229 1.00 55.78 252 ALA A CA 1
ATOM 1995 C C . ALA A 1 252 ? 4.376 11.762 5.962 1.00 55.78 252 ALA A C 1
ATOM 1997 O O . ALA A 1 252 ? 3.971 10.683 5.546 1.00 55.78 252 ALA A O 1
ATOM 1998 N N . LYS A 1 253 ? 5.306 12.443 5.280 1.00 75.31 253 LYS A N 1
ATOM 1999 C CA . LYS A 1 253 ? 6.009 11.888 4.107 1.00 75.31 253 LYS A CA 1
ATOM 2000 C C . LYS A 1 253 ? 7.292 11.160 4.506 1.00 75.31 253 LYS A C 1
ATOM 2002 O O . LYS A 1 253 ? 8.342 11.508 3.986 1.00 75.31 253 LYS A O 1
ATOM 2007 N N . THR A 1 254 ? 7.202 10.187 5.407 1.00 87.88 254 THR A N 1
ATOM 2008 C CA . THR A 1 254 ? 8.285 9.217 5.632 1.00 87.88 254 THR A CA 1
ATOM 2009 C C . THR A 1 254 ? 7.978 7.922 4.889 1.00 87.88 254 THR A C 1
ATOM 2011 O O . THR A 1 254 ? 6.810 7.633 4.605 1.00 87.88 254 THR A O 1
ATOM 2014 N N . MET A 1 255 ? 8.990 7.103 4.597 1.00 89.00 255 MET A N 1
ATOM 2015 C CA . MET A 1 255 ? 8.740 5.772 4.023 1.00 89.00 255 MET A CA 1
ATOM 2016 C C . MET A 1 255 ? 7.854 4.886 4.908 1.00 89.00 255 MET A C 1
ATOM 2018 O O . MET A 1 255 ? 6.981 4.193 4.389 1.00 89.00 255 MET A O 1
ATOM 2022 N N . LYS A 1 256 ? 8.059 4.923 6.235 1.00 91.56 256 LYS A N 1
ATOM 2023 C CA . LYS A 1 256 ? 7.246 4.168 7.204 1.00 91.56 256 LYS A CA 1
ATOM 2024 C C . LYS A 1 256 ? 5.773 4.542 7.069 1.00 91.56 256 LYS A C 1
ATOM 2026 O O . LYS A 1 256 ? 4.947 3.671 6.826 1.00 91.56 256 LYS A O 1
ATOM 2031 N N . SER A 1 257 ? 5.472 5.840 7.114 1.00 90.00 257 SER A N 1
ATOM 2032 C CA . SER A 1 257 ? 4.096 6.324 7.007 1.00 90.00 257 SER A CA 1
ATOM 2033 C C . SER A 1 257 ? 3.479 6.036 5.637 1.00 90.00 257 SER A C 1
ATOM 2035 O O . SER A 1 257 ? 2.290 5.744 5.539 1.00 90.00 257 SER A O 1
ATOM 2037 N N . LEU A 1 258 ? 4.281 6.060 4.568 1.00 90.94 258 LEU A N 1
ATOM 2038 C CA . LEU A 1 258 ? 3.821 5.659 3.241 1.00 90.94 258 LEU A CA 1
ATOM 2039 C C . LEU A 1 258 ? 3.446 4.167 3.195 1.00 90.94 258 LEU A C 1
ATOM 2041 O O . LEU A 1 258 ? 2.391 3.830 2.667 1.00 90.94 258 LEU A O 1
ATOM 2045 N N . SER A 1 259 ? 4.275 3.296 3.776 1.00 93.69 259 SER A N 1
ATOM 2046 C CA . SER A 1 259 ? 4.000 1.858 3.902 1.00 93.69 259 SER A CA 1
ATOM 2047 C C . SER A 1 259 ? 2.731 1.594 4.721 1.00 93.69 259 SER A C 1
ATOM 2049 O O . SER A 1 259 ? 1.843 0.871 4.278 1.00 93.69 259 SER A O 1
ATOM 2051 N N . GLU A 1 260 ? 2.591 2.252 5.874 1.00 94.00 260 GLU A N 1
ATOM 2052 C CA . GLU A 1 260 ? 1.397 2.172 6.727 1.00 94.00 260 GLU A CA 1
ATOM 2053 C C . GLU A 1 260 ? 0.131 2.592 5.979 1.00 94.00 260 GLU A C 1
ATOM 2055 O O . GLU A 1 260 ? -0.872 1.878 5.987 1.00 94.00 260 GLU A O 1
ATOM 2060 N N . HIS A 1 261 ? 0.191 3.716 5.260 1.00 94.06 261 HIS A N 1
ATOM 2061 C CA . HIS A 1 261 ? -0.921 4.178 4.440 1.00 94.06 261 HIS A CA 1
ATOM 2062 C C . HIS A 1 261 ? -1.273 3.140 3.368 1.00 94.06 261 HIS A C 1
ATOM 2064 O O . HIS A 1 261 ? -2.452 2.871 3.152 1.00 94.06 261 HIS A O 1
ATOM 2070 N N . PHE A 1 262 ? -0.291 2.497 2.731 1.00 95.81 262 PHE A N 1
ATOM 2071 C CA . PHE A 1 262 ? -0.586 1.470 1.737 1.00 95.81 262 PHE A CA 1
ATOM 2072 C C . PHE A 1 262 ? -1.319 0.258 2.309 1.00 95.81 262 PHE A C 1
ATOM 2074 O O . PHE A 1 262 ? -2.223 -0.223 1.635 1.00 95.81 262 PHE A O 1
ATOM 2081 N N . TYR A 1 263 ? -1.054 -0.184 3.540 1.00 96.94 263 TYR A N 1
ATOM 2082 C CA . TYR A 1 263 ? -1.858 -1.255 4.150 1.00 96.94 263 TYR A CA 1
ATOM 2083 C C . TYR A 1 263 ? -3.309 -0.833 4.404 1.00 96.94 263 TYR A C 1
ATOM 2085 O O . TYR A 1 263 ? -4.228 -1.617 4.165 1.00 96.94 263 TYR A O 1
ATOM 2093 N N . LEU A 1 264 ? -3.543 0.427 4.785 1.00 96.69 264 LEU A N 1
ATOM 2094 C CA . LEU A 1 264 ? -4.902 0.974 4.855 1.00 96.69 264 LEU A CA 1
ATOM 2095 C C . LEU A 1 264 ? -5.561 1.018 3.471 1.00 96.69 264 LEU A C 1
ATOM 2097 O O . LEU A 1 264 ? -6.736 0.684 3.332 1.00 96.69 264 LEU A O 1
ATOM 2101 N N . MET A 1 265 ? -4.806 1.395 2.434 1.00 96.38 265 MET A N 1
ATOM 2102 C CA . MET A 1 265 ? -5.290 1.415 1.052 1.00 96.38 265 MET A CA 1
ATOM 2103 C C . MET A 1 265 ? -5.583 0.013 0.524 1.00 96.38 265 MET A C 1
ATOM 2105 O O . MET A 1 265 ? -6.572 -0.148 -0.183 1.00 96.38 265 MET A O 1
ATOM 2109 N N . ILE A 1 266 ? -4.779 -0.993 0.876 1.00 97.31 266 ILE A N 1
ATOM 2110 C CA . ILE A 1 266 ? -5.047 -2.401 0.566 1.00 97.31 266 ILE A CA 1
ATOM 2111 C C . ILE A 1 266 ? -6.365 -2.805 1.211 1.00 97.31 266 ILE A C 1
ATOM 2113 O O . ILE A 1 266 ? -7.253 -3.256 0.499 1.00 97.31 266 ILE A O 1
ATOM 2117 N N . ALA A 1 267 ? -6.541 -2.568 2.513 1.00 96.56 267 ALA A N 1
ATOM 2118 C CA . ALA A 1 267 ? -7.780 -2.910 3.205 1.00 96.56 267 ALA A CA 1
ATOM 2119 C C . ALA A 1 267 ? -8.998 -2.189 2.613 1.00 96.56 267 ALA A C 1
ATOM 2121 O O . ALA A 1 267 ? -10.041 -2.800 2.383 1.00 96.56 267 ALA A O 1
ATOM 2122 N N . ARG A 1 268 ? -8.860 -0.898 2.288 1.00 95.88 268 ARG A N 1
ATOM 2123 C CA . ARG A 1 268 ? -9.930 -0.097 1.684 1.00 95.88 268 ARG A CA 1
ATOM 2124 C C . ARG A 1 268 ? -10.274 -0.575 0.281 1.00 95.88 268 ARG A C 1
ATOM 2126 O O . ARG A 1 268 ? -11.451 -0.727 -0.044 1.00 95.88 268 ARG A O 1
ATOM 2133 N N . TYR A 1 269 ? -9.258 -0.794 -0.546 1.00 95.56 269 TYR A N 1
ATOM 2134 C CA . TYR A 1 269 ? -9.430 -1.221 -1.924 1.00 95.56 269 TYR A CA 1
ATOM 2135 C C . TYR A 1 269 ? -9.949 -2.650 -1.985 1.00 95.56 269 TYR A C 1
ATOM 2137 O O . TYR A 1 269 ? -10.840 -2.909 -2.777 1.00 95.56 269 TYR A O 1
ATOM 2145 N N . ASN A 1 270 ? -9.471 -3.543 -1.116 1.00 94.75 270 ASN A N 1
ATOM 2146 C CA . ASN A 1 270 ? -9.934 -4.920 -0.963 1.00 94.75 270 ASN A CA 1
ATOM 2147 C C . ASN A 1 270 ? -11.189 -5.043 -0.080 1.00 94.75 270 ASN A C 1
ATOM 2149 O O . ASN A 1 270 ? -11.610 -6.153 0.217 1.00 94.75 270 ASN A O 1
ATOM 2153 N N . LYS A 1 271 ? -11.810 -3.928 0.317 1.00 93.31 271 LYS A N 1
ATOM 2154 C CA . LYS A 1 271 ? -13.077 -3.912 1.062 1.00 93.31 271 LYS A CA 1
ATOM 2155 C C . LYS A 1 271 ? -13.089 -4.851 2.277 1.00 93.31 271 LYS A C 1
ATOM 2157 O O . LYS A 1 271 ? -14.093 -5.509 2.529 1.00 93.31 271 LYS A O 1
ATOM 2162 N N . TYR A 1 272 ? -11.983 -4.913 3.014 1.00 91.81 272 TYR A N 1
ATOM 2163 C CA . TYR A 1 272 ? -11.943 -5.663 4.267 1.00 91.81 272 TYR A CA 1
ATOM 2164 C C . TYR A 1 272 ? -12.968 -5.088 5.245 1.00 91.81 272 TYR A C 1
ATOM 2166 O O . TYR A 1 272 ? -13.146 -3.864 5.314 1.00 91.81 272 TYR A O 1
ATOM 2174 N N . ASP A 1 273 ? -13.643 -5.964 5.989 1.00 88.75 273 ASP A N 1
ATOM 2175 C CA . ASP A 1 273 ? -14.513 -5.526 7.073 1.00 88.75 273 ASP A CA 1
ATOM 2176 C C . ASP A 1 273 ? -13.635 -5.016 8.215 1.00 88.75 273 ASP A C 1
ATOM 2178 O O . ASP A 1 273 ? -12.866 -5.757 8.829 1.00 88.75 273 ASP A O 1
ATOM 2182 N N . LEU A 1 274 ? -13.746 -3.721 8.507 1.00 87.50 274 LEU A N 1
ATOM 2183 C CA . LEU A 1 274 ? -12.955 -3.098 9.558 1.00 87.50 274 LEU A CA 1
ATOM 2184 C C . LEU A 1 274 ? -13.266 -3.700 10.937 1.00 87.50 274 LEU A C 1
ATOM 2186 O O . LEU A 1 274 ? -12.389 -3.723 11.794 1.00 87.50 274 LEU A O 1
ATOM 2190 N N . ASN A 1 275 ? -14.474 -4.226 11.156 1.00 85.06 275 ASN A N 1
ATOM 2191 C CA . ASN A 1 275 ? -14.795 -4.927 12.396 1.00 85.06 275 ASN A CA 1
ATOM 2192 C C . ASN A 1 275 ? -13.992 -6.222 12.533 1.00 85.06 275 ASN A C 1
ATOM 2194 O O . ASN A 1 275 ? -13.524 -6.514 13.630 1.00 85.06 275 ASN A O 1
ATOM 2198 N N . GLU A 1 276 ? -13.805 -6.974 11.445 1.00 84.31 276 GLU A N 1
ATOM 2199 C CA . GLU A 1 276 ? -12.964 -8.176 11.444 1.00 84.31 276 GLU A CA 1
ATOM 2200 C C . GLU A 1 276 ? -11.488 -7.817 11.637 1.00 84.31 276 GLU A C 1
ATOM 2202 O O . GLU A 1 276 ? -10.814 -8.414 12.478 1.00 84.31 276 GLU A O 1
ATOM 2207 N N . VAL A 1 277 ? -11.013 -6.785 10.929 1.00 86.81 277 VAL A N 1
ATOM 2208 C CA . VAL A 1 277 ? -9.641 -6.262 11.051 1.00 86.81 277 VAL A CA 1
ATOM 2209 C C . VAL A 1 277 ? -9.330 -5.840 12.491 1.00 86.81 277 VAL A C 1
ATOM 2211 O O . VAL A 1 277 ? -8.231 -6.076 12.987 1.00 86.81 277 VAL A O 1
ATOM 2214 N N . LEU A 1 278 ? -10.287 -5.213 13.182 1.00 84.44 278 LEU A N 1
ATOM 2215 C CA . LEU A 1 278 ? -10.105 -4.761 14.562 1.00 84.44 278 LEU A CA 1
ATOM 2216 C C . LEU A 1 278 ? -10.247 -5.893 15.593 1.00 84.44 278 LEU A C 1
ATOM 2218 O O . LEU A 1 278 ? -9.616 -5.815 16.647 1.00 84.44 278 LEU A O 1
ATOM 2222 N N . LYS A 1 279 ? -11.048 -6.931 15.310 1.00 74.12 279 LYS A N 1
ATOM 2223 C CA . LYS A 1 279 ? -11.355 -8.028 16.249 1.00 74.12 279 LYS A CA 1
ATOM 2224 C C . LYS A 1 279 ? -10.419 -9.236 16.172 1.00 74.12 279 LYS A C 1
ATOM 2226 O O . LYS A 1 279 ? -10.593 -10.139 16.981 1.00 74.12 279 LYS A O 1
ATOM 2231 N N . HIS A 1 280 ? -9.429 -9.248 15.275 1.00 59.94 280 HIS A N 1
ATOM 2232 C CA . HIS A 1 280 ? -8.430 -10.323 15.165 1.00 59.94 280 HI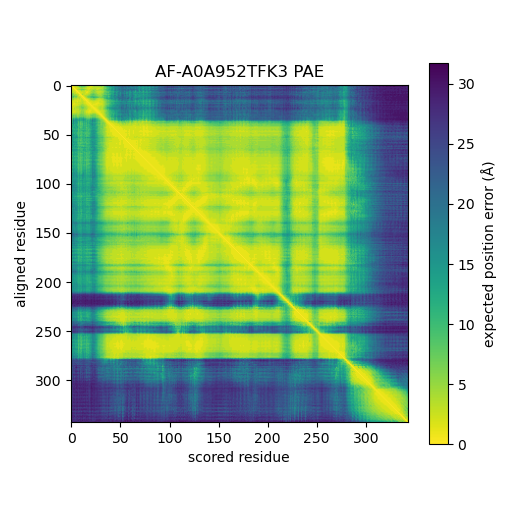S A CA 1
ATOM 2233 C C . HIS A 1 280 ? -9.045 -11.734 15.095 1.00 59.94 280 HIS A C 1
ATOM 2235 O O . HIS A 1 280 ? -8.829 -12.562 15.976 1.00 59.94 280 HIS A O 1
ATOM 2241 N N . GLY A 1 281 ? -9.773 -12.023 14.013 1.00 50.56 281 GLY A N 1
ATOM 2242 C CA . GLY A 1 281 ? -9.986 -13.410 13.585 1.00 50.56 281 GLY A CA 1
ATOM 2243 C C . GLY A 1 281 ? -11.393 -13.960 13.794 1.00 50.56 281 GLY A C 1
ATOM 2244 O O . GLY A 1 281 ? -11.701 -14.547 14.823 1.00 50.56 281 GLY A O 1
ATOM 2245 N N . ILE A 1 282 ? -12.211 -13.812 12.754 1.00 45.19 282 ILE A N 1
ATOM 2246 C CA . ILE A 1 282 ? -12.842 -14.893 11.978 1.00 45.19 282 ILE A CA 1
ATOM 2247 C C . ILE A 1 282 ? -13.174 -14.230 10.637 1.00 45.19 282 ILE A C 1
ATOM 2249 O O . ILE A 1 282 ? -13.938 -13.269 10.613 1.00 45.19 282 ILE A O 1
ATOM 2253 N N . VAL A 1 283 ? -12.565 -14.696 9.546 1.00 51.59 283 VAL A N 1
ATOM 2254 C CA . VAL A 1 283 ? -12.911 -14.246 8.189 1.00 51.59 283 VAL A CA 1
ATOM 2255 C C . VAL A 1 283 ? -14.287 -14.829 7.877 1.00 51.59 283 VAL A C 1
ATOM 2257 O O . VAL A 1 283 ? -14.398 -16.044 7.713 1.00 51.59 283 VAL A O 1
ATOM 2260 N N . GLN A 1 284 ? -15.349 -14.017 7.855 1.00 52.00 284 GLN A N 1
ATOM 2261 C CA . GLN A 1 284 ? -16.714 -14.535 7.666 1.00 52.00 284 GLN A CA 1
ATOM 2262 C C . GLN A 1 284 ? -17.027 -14.951 6.218 1.00 52.00 284 GLN A C 1
ATOM 2264 O O . GLN A 1 284 ? -18.082 -15.529 5.965 1.00 52.00 284 GLN A O 1
ATOM 2269 N N . GLY A 1 285 ? -16.111 -14.727 5.273 1.00 53.78 285 GLY A N 1
ATOM 2270 C CA . GLY A 1 285 ? -16.225 -15.181 3.886 1.00 53.78 285 GLY A CA 1
ATOM 2271 C C . GLY A 1 285 ? -15.611 -14.196 2.895 1.00 53.78 285 GLY A C 1
ATOM 2272 O O . GLY A 1 285 ? -15.214 -13.088 3.263 1.00 53.78 285 GLY A O 1
ATOM 2273 N N . ASP A 1 286 ? -15.514 -14.589 1.620 1.00 53.88 286 ASP A N 1
ATOM 2274 C CA . ASP A 1 286 ? -14.981 -13.704 0.583 1.00 53.88 286 ASP A CA 1
ATOM 2275 C C . ASP A 1 286 ? -16.027 -12.692 0.125 1.00 53.88 286 ASP A C 1
ATOM 2277 O O . ASP A 1 286 ? -16.842 -12.965 -0.759 1.00 53.88 286 ASP A O 1
ATOM 2281 N N . PHE A 1 287 ? -15.965 -11.482 0.698 1.00 58.34 287 PHE A N 1
ATOM 2282 C CA . PHE A 1 287 ? -16.794 -10.349 0.280 1.00 58.34 287 PHE A CA 1
ATOM 2283 C C . PHE A 1 287 ? -16.800 -10.183 -1.248 1.00 58.34 287 PHE A C 1
ATOM 2285 O O . PHE A 1 287 ? -17.826 -9.816 -1.823 1.00 58.34 287 PHE A O 1
ATOM 2292 N N . TYR A 1 288 ? -15.678 -10.443 -1.930 1.00 51.19 288 TYR A N 1
ATOM 2293 C CA . TYR A 1 288 ? -15.601 -10.307 -3.379 1.00 51.19 288 TYR A CA 1
ATOM 2294 C C . TYR A 1 288 ? -16.256 -11.436 -4.141 1.00 51.19 288 TYR A C 1
ATOM 2296 O O . TYR A 1 288 ? -16.885 -11.138 -5.156 1.00 51.19 288 TYR A O 1
ATOM 2304 N N . GLU A 1 289 ? -16.135 -12.687 -3.702 1.00 58.53 289 GLU A N 1
ATOM 2305 C CA . GLU A 1 289 ? -16.898 -13.762 -4.335 1.00 58.53 289 GLU A CA 1
ATOM 2306 C C . GLU A 1 289 ? -18.392 -13.522 -4.155 1.00 58.53 289 GLU A C 1
ATOM 2308 O O . GLU A 1 289 ? -19.135 -13.590 -5.135 1.00 58.53 289 GLU A O 1
ATOM 2313 N N . ASP A 1 290 ? -18.826 -13.110 -2.967 1.00 62.50 290 ASP A N 1
ATOM 2314 C CA . ASP A 1 290 ? -20.224 -12.795 -2.692 1.00 62.50 290 ASP A CA 1
ATOM 2315 C C . ASP A 1 290 ? -20.723 -11.609 -3.520 1.00 62.50 290 ASP A C 1
ATOM 2317 O O . ASP A 1 290 ? -21.769 -11.678 -4.172 1.00 62.50 290 ASP A O 1
ATOM 2321 N N . GLU A 1 291 ? -19.986 -10.497 -3.538 1.00 58.22 291 GLU A N 1
ATOM 2322 C CA . GLU A 1 291 ? -20.386 -9.303 -4.277 1.00 58.22 291 GLU A CA 1
ATOM 2323 C C . GLU A 1 291 ? -20.295 -9.527 -5.794 1.00 58.22 291 GLU A C 1
ATOM 2325 O O . GLU A 1 291 ? -21.139 -9.036 -6.549 1.00 58.22 291 GLU A O 1
ATOM 2330 N N . TRP A 1 292 ? -19.306 -10.285 -6.275 1.00 53.16 292 TRP A N 1
ATOM 2331 C CA . TRP A 1 292 ? -19.181 -10.631 -7.689 1.00 53.16 292 TRP A CA 1
ATOM 2332 C C . TRP A 1 292 ? -20.278 -11.592 -8.128 1.00 53.16 292 TRP A C 1
ATOM 2334 O O . TRP A 1 292 ? -20.880 -11.368 -9.180 1.00 53.16 292 TRP A O 1
ATOM 2344 N N . THR A 1 293 ? -20.600 -12.597 -7.315 1.00 65.38 293 THR A N 1
ATOM 2345 C CA . THR A 1 293 ? -21.707 -13.528 -7.557 1.00 65.38 293 THR A CA 1
ATOM 2346 C C . THR A 1 293 ? -23.028 -12.772 -7.587 1.00 65.38 293 THR A C 1
ATOM 2348 O O . THR A 1 293 ? -23.755 -12.870 -8.577 1.00 65.38 293 THR A O 1
ATOM 2351 N N . LYS A 1 294 ? -23.278 -11.886 -6.611 1.00 69.88 294 LYS A N 1
ATOM 2352 C CA . LYS A 1 294 ? -24.438 -10.977 -6.605 1.00 69.88 294 LYS A CA 1
ATOM 2353 C C . LYS A 1 294 ? -24.479 -10.090 -7.848 1.00 69.88 294 LYS A C 1
ATOM 2355 O O . LYS A 1 294 ? -25.526 -9.951 -8.473 1.00 69.88 294 LYS A O 1
ATOM 2360 N N . ARG A 1 295 ? -23.354 -9.502 -8.269 1.00 63.28 295 ARG A N 1
ATOM 2361 C CA . ARG A 1 295 ? -23.278 -8.664 -9.484 1.00 63.28 295 ARG A CA 1
ATOM 2362 C C . ARG A 1 295 ? -23.496 -9.468 -10.763 1.00 63.28 295 ARG A C 1
ATOM 2364 O O . ARG A 1 295 ? -24.123 -8.956 -11.690 1.00 63.28 295 ARG A O 1
ATOM 2371 N N . LYS A 1 296 ? -22.990 -10.699 -10.839 1.00 67.50 296 LYS A N 1
ATOM 2372 C CA . LYS A 1 296 ? -23.190 -11.613 -11.971 1.00 67.50 296 LYS A CA 1
ATOM 2373 C C . LYS A 1 296 ? -24.655 -12.022 -12.066 1.00 67.50 296 LYS A C 1
ATOM 2375 O O . LYS A 1 296 ? -25.231 -11.885 -13.143 1.00 67.50 296 LYS A O 1
ATOM 2380 N N . GLN A 1 297 ? -25.262 -12.398 -10.942 1.00 75.44 297 GLN A N 1
ATOM 2381 C CA . GLN A 1 297 ? -26.694 -12.668 -10.828 1.00 75.44 297 GLN A CA 1
ATOM 2382 C C . GLN A 1 297 ? -27.515 -11.437 -11.227 1.00 75.44 297 GLN A C 1
ATOM 2384 O O . GLN A 1 297 ? -28.350 -11.532 -12.114 1.00 75.44 297 GLN A O 1
ATOM 2389 N N . LEU A 1 298 ? -27.213 -10.248 -10.694 1.00 71.81 298 LEU A N 1
ATOM 2390 C CA . LEU A 1 298 ? -27.869 -8.990 -11.078 1.00 71.81 298 LEU A CA 1
ATOM 2391 C C . LEU A 1 298 ? -27.721 -8.678 -12.570 1.00 71.81 298 LEU A C 1
ATOM 2393 O O . LEU A 1 298 ? -28.648 -8.158 -13.185 1.00 71.81 298 LEU A O 1
ATOM 2397 N N . LYS A 1 299 ? -26.566 -8.971 -13.173 1.00 72.62 299 LYS A N 1
ATOM 2398 C CA . LYS A 1 299 ? -26.345 -8.773 -14.610 1.00 72.62 299 LYS A CA 1
ATOM 2399 C C . LYS A 1 299 ? -27.180 -9.747 -15.442 1.00 72.62 299 LYS A C 1
ATOM 2401 O O . LYS A 1 299 ? -27.793 -9.310 -16.412 1.00 72.62 299 LYS A O 1
ATOM 2406 N N . GLN A 1 300 ? -27.233 -11.020 -15.052 1.00 78.19 300 GLN A N 1
ATOM 2407 C CA . GLN A 1 300 ? -28.099 -12.026 -15.675 1.00 78.19 300 GLN A CA 1
ATOM 2408 C C . GLN A 1 300 ? -29.574 -11.632 -15.537 1.00 78.19 300 GLN A C 1
ATOM 2410 O O . GLN A 1 300 ? -30.315 -11.643 -16.513 1.00 78.19 300 GLN A O 1
ATOM 2415 N N . LEU A 1 301 ? -29.977 -11.169 -14.355 1.00 79.50 301 LEU A N 1
ATOM 2416 C CA . LEU A 1 301 ? -31.338 -10.732 -14.059 1.00 79.50 301 LEU A CA 1
ATOM 2417 C C . LEU A 1 301 ? -31.713 -9.473 -14.857 1.00 79.50 301 LEU A C 1
ATOM 2419 O O . LEU A 1 301 ? -32.809 -9.398 -15.402 1.00 79.50 301 LEU A O 1
ATOM 2423 N N . LYS A 1 302 ? -30.783 -8.523 -15.035 1.00 69.81 302 LYS A N 1
ATOM 2424 C CA . LYS A 1 302 ? -30.951 -7.375 -15.946 1.00 69.81 302 LYS A CA 1
ATOM 2425 C C . LYS A 1 302 ? -31.085 -7.798 -17.409 1.00 69.81 302 LYS A C 1
ATOM 2427 O O . LYS A 1 302 ? -31.885 -7.205 -18.124 1.00 69.81 302 LYS A O 1
ATOM 2432 N N . GLN A 1 303 ? -30.321 -8.793 -17.860 1.00 75.44 303 GLN A N 1
ATOM 2433 C CA . GLN A 1 303 ? -30.449 -9.330 -19.219 1.00 75.44 303 GLN A CA 1
ATOM 2434 C C . GLN A 1 303 ? -31.813 -10.000 -19.423 1.00 75.44 303 GLN A C 1
ATOM 2436 O O . GLN A 1 303 ? -32.478 -9.717 -20.414 1.00 75.44 303 GLN A O 1
ATOM 2441 N N . LEU A 1 304 ? -32.273 -10.799 -18.457 1.00 74.94 304 LEU A N 1
ATOM 2442 C CA . LEU A 1 304 ? -33.602 -11.415 -18.479 1.00 74.94 304 LEU A CA 1
ATOM 2443 C C . LEU A 1 304 ? -34.721 -10.362 -18.462 1.00 74.94 304 LEU A C 1
ATOM 2445 O O . LEU A 1 304 ? -35.631 -10.412 -19.286 1.00 74.94 304 LEU A O 1
ATOM 2449 N N . LEU A 1 305 ? -34.625 -9.350 -17.594 1.00 71.38 305 LEU A N 1
ATOM 2450 C CA . LEU A 1 305 ? -35.568 -8.228 -17.558 1.00 71.38 305 LEU A CA 1
ATOM 2451 C C . LEU A 1 305 ? -35.597 -7.451 -18.877 1.00 71.38 305 LEU A C 1
ATOM 2453 O O . LEU A 1 305 ? -36.671 -7.038 -19.307 1.00 71.38 305 LEU A O 1
ATOM 2457 N N . ALA A 1 306 ? -34.454 -7.261 -19.541 1.00 66.69 306 ALA A N 1
ATOM 2458 C CA . ALA A 1 306 ? -34.406 -6.617 -20.852 1.00 66.69 306 ALA A CA 1
ATOM 2459 C C . ALA A 1 306 ? -35.155 -7.441 -21.913 1.00 66.69 306 ALA A C 1
ATOM 2461 O O . ALA A 1 306 ? -35.922 -6.873 -22.686 1.00 66.69 306 ALA A O 1
ATOM 2462 N N . VAL A 1 307 ? -35.015 -8.772 -21.899 1.00 71.81 307 VAL A N 1
ATOM 2463 C CA . VAL A 1 307 ? -35.767 -9.679 -22.787 1.00 71.81 307 VAL A CA 1
ATOM 2464 C C . VAL A 1 307 ? -37.277 -9.597 -22.530 1.00 71.81 307 VAL A C 1
ATOM 2466 O O . VAL A 1 307 ? -38.056 -9.586 -23.477 1.00 71.81 307 VAL A O 1
ATOM 2469 N N . ILE A 1 308 ? -37.701 -9.469 -21.269 1.00 68.75 308 ILE A N 1
ATOM 2470 C CA . ILE A 1 308 ? -39.125 -9.389 -20.896 1.00 68.75 308 ILE A CA 1
ATOM 2471 C C . ILE A 1 308 ? -39.732 -8.013 -21.224 1.00 68.75 308 ILE A C 1
ATOM 2473 O O . ILE A 1 308 ? -40.862 -7.915 -21.706 1.00 68.75 308 ILE A O 1
ATOM 2477 N N . THR A 1 309 ? -38.997 -6.930 -20.964 1.00 73.19 309 THR A N 1
ATOM 2478 C CA . THR A 1 309 ? -39.514 -5.554 -21.084 1.00 73.19 309 THR A CA 1
ATOM 2479 C C . THR A 1 309 ? -39.428 -4.993 -22.504 1.00 73.19 309 THR A C 1
ATOM 2481 O O . THR A 1 309 ? -40.250 -4.154 -22.882 1.00 73.19 309 THR A O 1
ATOM 2484 N N . TYR A 1 310 ? -38.498 -5.474 -23.333 1.00 72.62 310 TYR A N 1
ATOM 2485 C CA . TYR A 1 310 ? -38.317 -4.991 -24.705 1.00 72.62 310 TYR A CA 1
ATOM 2486 C C . TYR A 1 310 ? -39.552 -5.198 -25.614 1.00 72.62 310 TYR A C 1
ATOM 2488 O O . TYR A 1 310 ? -39.961 -4.243 -26.282 1.00 72.62 310 TYR A O 1
ATOM 2496 N N . PRO A 1 311 ? -40.252 -6.352 -25.589 1.00 78.69 311 PRO A N 1
ATOM 2497 C CA . PRO A 1 311 ? -41.518 -6.526 -26.307 1.00 78.69 311 PRO A CA 1
ATOM 2498 C C . PRO A 1 311 ? -42.619 -5.557 -25.852 1.00 78.69 311 PRO A C 1
ATOM 2500 O O . PRO A 1 311 ? -43.395 -5.058 -26.670 1.00 78.69 311 PRO A O 1
ATOM 2503 N N . GLN A 1 312 ? -42.691 -5.253 -24.551 1.00 78.69 312 GLN A N 1
ATOM 2504 C CA . GLN A 1 312 ? -43.664 -4.297 -24.009 1.00 78.69 312 GLN A CA 1
ATOM 2505 C C . GLN A 1 312 ? -43.358 -2.866 -24.475 1.00 78.69 312 GLN A C 1
ATOM 2507 O O . GLN A 1 312 ? -44.267 -2.127 -24.865 1.00 78.69 312 GLN A O 1
ATOM 2512 N N . PHE A 1 313 ? -42.076 -2.493 -24.506 1.00 75.44 313 PHE A N 1
ATOM 2513 C CA . PHE A 1 313 ? -41.618 -1.222 -25.063 1.00 75.44 313 PHE A CA 1
ATOM 2514 C C . PHE A 1 313 ? -41.963 -1.093 -26.558 1.00 75.44 313 PHE A C 1
ATOM 2516 O O . PHE A 1 313 ? -42.519 -0.071 -26.967 1.00 75.44 313 PHE A O 1
ATOM 2523 N N . LEU A 1 314 ? -41.733 -2.142 -27.357 1.00 81.56 314 LEU A N 1
ATOM 2524 C CA . LEU A 1 314 ? -42.104 -2.194 -28.779 1.00 81.56 314 LEU A CA 1
ATOM 2525 C C . LEU A 1 314 ? -43.612 -2.009 -28.998 1.00 81.56 314 LEU A C 1
ATOM 2527 O O . LEU A 1 314 ? -44.014 -1.178 -29.815 1.00 81.56 314 LEU A O 1
ATOM 2531 N N . LYS A 1 315 ? -44.458 -2.701 -28.222 1.00 87.44 315 LYS A N 1
ATOM 2532 C CA . LYS A 1 315 ? -45.923 -2.524 -28.277 1.00 87.44 315 LYS A CA 1
ATOM 2533 C C . LYS A 1 315 ? -46.336 -1.078 -27.980 1.00 87.44 315 LYS A C 1
ATOM 2535 O O . LYS A 1 315 ? -47.208 -0.525 -28.655 1.00 87.44 315 LYS A O 1
ATOM 2540 N N . LYS A 1 316 ? -45.694 -0.433 -27.000 1.00 84.88 316 LYS A N 1
ATOM 2541 C CA . LYS A 1 316 ? -45.949 0.976 -26.663 1.00 84.88 316 LYS A CA 1
ATOM 2542 C C . LYS A 1 316 ? -45.532 1.917 -27.799 1.00 84.88 316 LYS A C 1
ATOM 2544 O O . LYS A 1 316 ? -46.303 2.809 -28.147 1.00 84.88 316 LYS A O 1
ATOM 2549 N N . GLN A 1 317 ? -44.370 1.691 -28.418 1.00 85.12 317 GLN A N 1
ATOM 2550 C CA . GLN A 1 317 ? -43.905 2.468 -29.576 1.00 85.12 317 GLN A CA 1
ATOM 2551 C C . GLN A 1 317 ? -44.850 2.338 -30.775 1.00 85.12 317 GLN A C 1
ATOM 2553 O O . GLN A 1 317 ? -45.251 3.348 -31.354 1.00 85.12 317 GLN A O 1
ATOM 2558 N N . GLN A 1 318 ? -45.298 1.121 -31.090 1.00 91.25 318 GLN A N 1
ATOM 2559 C CA . GLN A 1 318 ? -46.281 0.885 -32.150 1.00 91.25 318 GLN A CA 1
ATOM 2560 C C . GLN A 1 318 ? -47.602 1.621 -31.882 1.00 91.25 318 GLN A C 1
ATOM 2562 O O . GLN A 1 318 ? -48.178 2.221 -32.790 1.00 91.25 318 GLN A O 1
ATOM 2567 N N . ARG A 1 319 ? -48.078 1.641 -30.628 1.00 90.12 319 ARG A N 1
ATOM 2568 C CA . ARG A 1 319 ? -49.284 2.395 -30.246 1.00 90.12 319 ARG A CA 1
ATOM 2569 C C . ARG A 1 319 ? -49.103 3.902 -30.449 1.00 90.12 319 ARG A C 1
ATOM 2571 O O . ARG A 1 319 ? -49.998 4.548 -30.989 1.00 90.12 319 ARG A O 1
ATOM 2578 N N . ILE A 1 320 ? -47.948 4.454 -30.074 1.00 88.00 320 ILE A N 1
ATOM 2579 C CA . ILE A 1 320 ? -47.624 5.874 -30.289 1.00 88.00 320 ILE A CA 1
ATOM 2580 C C . ILE A 1 320 ? -47.582 6.203 -31.786 1.00 88.00 320 ILE A C 1
ATOM 2582 O O . ILE A 1 320 ? -48.150 7.212 -32.202 1.00 88.00 320 ILE A O 1
ATOM 2586 N N . GLN A 1 321 ? -46.961 5.356 -32.610 1.00 91.19 321 GLN A N 1
ATOM 2587 C CA . GLN A 1 321 ? -46.922 5.549 -34.063 1.00 91.19 321 GLN A CA 1
ATOM 2588 C C . GLN A 1 321 ? -48.325 5.517 -34.684 1.00 91.19 321 GLN A C 1
ATOM 2590 O O . GLN A 1 321 ? -48.659 6.406 -35.468 1.00 91.19 321 GLN A O 1
ATOM 2595 N N . LYS A 1 322 ? -49.186 4.572 -34.275 1.00 93.12 322 LYS A N 1
ATOM 2596 C CA . LYS A 1 322 ? -50.596 4.531 -34.704 1.00 93.12 322 LYS A CA 1
ATOM 2597 C C . LYS A 1 322 ? -51.344 5.814 -34.334 1.00 93.12 322 LYS A C 1
ATOM 2599 O O . LYS A 1 322 ? -52.059 6.370 -35.169 1.00 93.12 322 LYS A O 1
ATOM 2604 N N . LEU A 1 323 ? -51.154 6.323 -33.116 1.00 92.06 323 LEU A N 1
ATOM 2605 C CA . LEU A 1 323 ? -51.765 7.582 -32.678 1.00 92.06 323 LEU A CA 1
ATOM 2606 C C . LEU A 1 323 ? -51.271 8.776 -33.506 1.00 92.06 323 LEU A C 1
ATOM 2608 O O . LEU A 1 323 ? -52.089 9.575 -33.957 1.00 92.06 323 LEU A O 1
ATOM 2612 N N . LYS A 1 324 ? -49.961 8.867 -33.779 1.00 90.69 324 LYS A N 1
ATOM 2613 C CA . LYS A 1 324 ? -49.384 9.913 -34.641 1.00 90.69 324 LYS A CA 1
ATOM 2614 C C . LYS A 1 324 ? -49.956 9.871 -36.058 1.00 90.69 324 LYS A C 1
ATOM 2616 O O . LYS A 1 324 ? -50.365 10.910 -36.569 1.00 90.69 324 LYS A O 1
ATOM 2621 N N . ALA A 1 325 ? -50.045 8.686 -36.662 1.00 91.12 325 ALA A N 1
ATOM 2622 C CA . ALA A 1 325 ? -50.635 8.510 -37.989 1.00 91.12 325 ALA A CA 1
ATOM 2623 C C . ALA A 1 325 ? -52.116 8.929 -38.012 1.00 91.12 325 ALA A C 1
ATOM 2625 O O . ALA A 1 325 ? -52.561 9.626 -38.924 1.00 91.12 325 ALA A O 1
ATOM 2626 N N . THR A 1 326 ? -52.872 8.569 -36.971 1.00 93.19 326 THR A N 1
ATOM 2627 C CA . THR A 1 326 ? -54.281 8.970 -36.818 1.00 93.19 326 THR A CA 1
ATOM 2628 C C . THR A 1 326 ? -54.417 10.489 -36.701 1.00 93.19 326 THR A C 1
ATOM 2630 O O . THR A 1 326 ? -55.290 11.092 -37.326 1.00 93.19 326 THR A O 1
ATOM 2633 N N . TRP A 1 327 ? -53.529 11.128 -35.938 1.00 90.94 327 TRP A N 1
ATOM 2634 C CA . TRP A 1 327 ? -53.522 12.577 -35.756 1.00 90.94 327 TRP A CA 1
ATOM 2635 C C . TRP A 1 327 ? -53.159 13.322 -37.047 1.00 90.94 327 TRP A C 1
ATOM 2637 O O . TRP A 1 327 ? -53.826 14.292 -37.402 1.00 90.94 327 TRP A O 1
ATOM 2647 N N . GLN A 1 328 ? -52.174 12.830 -37.805 1.00 89.88 328 GLN A N 1
ATOM 2648 C CA . GLN A 1 328 ? -51.828 13.382 -39.119 1.00 89.88 328 GLN A CA 1
ATOM 2649 C C . GLN A 1 328 ? -52.981 13.259 -40.123 1.00 89.88 328 GLN A C 1
ATOM 2651 O O . GLN A 1 328 ? -53.289 14.239 -40.799 1.00 89.88 328 GLN A O 1
ATOM 2656 N N . LYS A 1 329 ? -53.681 12.114 -40.166 1.00 89.69 329 LYS A N 1
ATOM 2657 C CA . LYS A 1 329 ? -54.889 11.951 -40.996 1.00 89.69 329 LYS A CA 1
ATOM 2658 C C . LYS A 1 329 ? -55.980 12.957 -40.622 1.00 89.69 329 LYS A C 1
ATOM 2660 O O . LYS A 1 329 ? -56.529 13.609 -41.506 1.00 89.69 329 LYS A O 1
ATOM 2665 N N . LYS A 1 330 ? -56.259 13.144 -39.324 1.00 89.81 330 LYS A N 1
ATOM 2666 C CA . LYS A 1 330 ? -57.216 14.168 -38.859 1.00 89.81 330 LYS A CA 1
ATOM 2667 C C . LYS A 1 330 ? -56.795 15.578 -39.278 1.00 89.81 330 LYS A C 1
ATOM 2669 O O . LYS A 1 330 ? -57.632 16.348 -39.737 1.00 89.81 330 LYS A O 1
ATOM 2674 N N . LYS A 1 331 ? -55.505 15.909 -39.162 1.00 89.38 331 LYS A N 1
ATOM 2675 C CA . LYS A 1 331 ? -54.968 17.214 -39.569 1.00 89.38 331 LYS A CA 1
ATOM 2676 C C . LYS A 1 331 ? -55.126 17.457 -41.076 1.00 89.38 331 LYS A C 1
ATOM 2678 O O . LYS A 1 331 ? -55.515 18.554 -41.464 1.00 89.38 331 LYS A O 1
ATOM 2683 N N . ALA A 1 332 ? -54.886 16.441 -41.906 1.00 85.31 332 ALA A N 1
ATOM 2684 C CA . ALA A 1 332 ? -55.085 16.519 -43.353 1.00 85.31 332 ALA A CA 1
ATOM 2685 C C . ALA A 1 332 ? -56.567 16.713 -43.726 1.00 85.31 332 ALA A C 1
ATOM 2687 O O . ALA A 1 332 ? -56.886 17.594 -44.518 1.00 85.31 332 ALA A O 1
ATOM 2688 N N . LEU A 1 333 ? -57.483 15.966 -43.098 1.00 85.56 333 LEU A N 1
ATOM 2689 C CA . LEU A 1 333 ? -58.931 16.128 -43.307 1.00 85.56 333 LEU A CA 1
ATOM 2690 C C . LEU A 1 333 ? -59.419 17.533 -42.919 1.00 85.56 333 LEU A C 1
ATOM 2692 O O . LEU A 1 333 ? -60.191 18.147 -43.652 1.00 85.56 333 LEU A O 1
ATOM 2696 N N . LEU A 1 334 ? -58.925 18.072 -41.800 1.00 83.19 334 LEU A N 1
ATOM 2697 C CA . LEU A 1 334 ? -59.227 19.440 -41.371 1.00 83.19 334 LEU A CA 1
ATOM 2698 C C . LEU A 1 334 ? -58.713 20.485 -42.372 1.00 83.19 334 LEU A C 1
ATOM 2700 O O . LEU A 1 334 ? -59.415 21.460 -42.638 1.00 83.19 334 LEU A O 1
ATOM 2704 N N . ALA A 1 335 ? -57.532 20.278 -42.959 1.00 78.44 335 ALA A N 1
ATOM 2705 C CA . ALA A 1 335 ? -56.992 21.165 -43.987 1.00 78.44 335 ALA A CA 1
ATOM 2706 C C . ALA A 1 335 ? -57.855 21.162 -45.264 1.00 78.44 335 ALA A C 1
ATOM 2708 O O . ALA A 1 335 ? -58.188 22.232 -45.764 1.00 78.44 335 ALA A O 1
ATOM 2709 N N . VAL A 1 336 ? -58.304 19.985 -45.721 1.00 77.94 336 VAL A N 1
ATOM 2710 C CA . VAL A 1 336 ? -59.209 19.844 -46.882 1.00 77.94 336 VAL A CA 1
ATOM 2711 C C . VAL A 1 336 ? -60.590 20.468 -46.617 1.00 77.94 336 VAL A C 1
ATOM 2713 O O . VAL A 1 336 ? -61.196 21.059 -47.507 1.00 77.94 336 VAL A O 1
ATOM 2716 N N . SER A 1 337 ? -61.099 20.382 -45.383 1.00 71.62 337 SER A N 1
ATOM 2717 C CA . SER A 1 337 ? -62.373 21.020 -45.012 1.00 71.62 337 SER A CA 1
ATOM 2718 C C . SER A 1 337 ? -62.298 22.551 -44.983 1.00 71.62 337 SER A C 1
ATOM 2720 O O . SER A 1 337 ? -63.299 23.219 -45.230 1.00 71.62 337 SER A O 1
ATOM 2722 N N . LYS A 1 338 ? -61.112 23.113 -44.704 1.00 70.88 338 LYS A N 1
ATOM 2723 C CA . LYS A 1 338 ? -60.885 24.563 -44.717 1.00 70.88 338 LYS A CA 1
ATOM 2724 C C . LYS A 1 338 ? -60.792 25.109 -46.136 1.00 70.88 338 LYS A C 1
ATOM 2726 O O . LYS A 1 338 ? -61.326 26.181 -46.380 1.00 70.88 338 LYS A O 1
ATOM 2731 N N . THR A 1 339 ? -60.187 24.381 -47.073 1.00 66.38 339 THR A N 1
ATOM 2732 C CA . THR A 1 339 ? -60.132 24.808 -48.481 1.00 66.38 339 THR A CA 1
ATOM 2733 C C . THR A 1 339 ? -61.498 24.764 -49.166 1.00 66.38 339 THR A C 1
ATOM 2735 O O . THR A 1 339 ? -61.792 25.649 -49.956 1.00 66.38 339 THR A O 1
ATOM 2738 N N . LYS A 1 340 ? -62.383 23.824 -48.803 1.00 62.41 340 LYS A N 1
ATOM 2739 C CA . LYS A 1 340 ? -63.774 23.775 -49.304 1.00 62.41 340 LYS A CA 1
ATOM 2740 C C . LYS A 1 340 ? -64.722 24.850 -48.747 1.00 62.41 340 LYS A C 1
ATOM 2742 O O . LYS A 1 340 ? -65.847 24.930 -49.212 1.00 62.41 340 LYS A O 1
ATOM 2747 N N . LYS A 1 341 ? -64.319 25.623 -47.733 1.00 57.53 341 LYS A N 1
ATOM 2748 C CA . LYS A 1 341 ? -65.115 26.744 -47.189 1.00 57.53 341 LYS A CA 1
ATOM 2749 C C . LYS A 1 341 ? -64.729 28.108 -47.780 1.00 57.53 341 LYS A C 1
ATOM 2751 O O . LYS A 1 341 ? -65.333 29.105 -47.406 1.00 57.53 341 LYS A O 1
ATOM 2756 N N . VAL A 1 342 ? -63.689 28.152 -48.614 1.00 57.22 342 VAL A N 1
ATOM 2757 C CA . VAL A 1 342 ? -63.126 29.382 -49.208 1.00 57.22 342 VAL A CA 1
ATOM 2758 C C . VAL A 1 342 ? -63.337 29.422 -50.733 1.00 57.22 342 VAL A C 1
ATOM 2760 O O . VAL A 1 342 ? -63.064 30.439 -51.362 1.00 57.22 342 VAL A O 1
ATOM 2763 N N . ALA A 1 343 ? -63.855 28.337 -51.310 1.00 47.03 343 ALA A N 1
ATOM 2764 C CA . ALA A 1 343 ? -64.464 28.286 -52.637 1.00 47.03 343 ALA A CA 1
ATOM 2765 C C . ALA A 1 343 ? -65.979 28.195 -52.453 1.00 47.03 343 ALA A C 1
ATOM 2767 O O . ALA A 1 343 ? -66.698 28.779 -53.289 1.00 47.03 343 ALA A O 1
#